Protein AF-A0A940NWU7-F1 (afdb_monomer_lite)

pLDDT: mean 71.9, std 19.78, range [32.34, 95.94]

Structure (mmCIF, N/CA/C/O backbone):
data_AF-A0A940NWU7-F1
#
_entry.id   AF-A0A940NWU7-F1
#
loop_
_atom_site.group_PDB
_atom_site.id
_atom_site.type_symbol
_atom_site.label_atom_id
_atom_site.label_alt_id
_atom_site.label_comp_id
_atom_site.label_asym_id
_atom_site.label_entity_id
_atom_site.label_seq_id
_atom_site.pdbx_PDB_ins_code
_atom_site.Cartn_x
_atom_site.Cartn_y
_atom_site.Cartn_z
_atom_site.occupancy
_atom_site.B_iso_or_equiv
_atom_site.auth_seq_id
_atom_site.auth_comp_id
_atom_site.auth_asym_id
_atom_site.auth_atom_id
_atom_site.pdbx_PDB_model_num
ATOM 1 N N . MET A 1 1 ? 10.352 0.887 -25.834 1.00 59.38 1 MET A N 1
ATOM 2 C CA . MET A 1 1 ? 10.562 1.514 -24.514 1.00 59.38 1 MET A CA 1
ATOM 3 C C . MET A 1 1 ? 11.521 0.630 -23.761 1.00 59.38 1 MET A C 1
ATOM 5 O O . MET A 1 1 ? 11.327 -0.578 -23.786 1.00 59.38 1 MET A O 1
ATOM 9 N N . ASP A 1 2 ? 12.546 1.221 -23.168 1.00 85.50 2 ASP A N 1
ATOM 10 C CA . ASP A 1 2 ? 13.439 0.511 -22.265 1.00 85.50 2 ASP A CA 1
ATOM 11 C C . ASP A 1 2 ? 12.682 0.091 -20.987 1.00 85.50 2 ASP A C 1
ATOM 13 O O . ASP A 1 2 ? 11.795 0.815 -20.522 1.00 85.50 2 ASP A O 1
ATOM 17 N N . LYS A 1 3 ? 12.986 -1.097 -20.453 1.00 82.56 3 LYS A N 1
ATOM 18 C CA . LYS A 1 3 ? 12.287 -1.678 -19.294 1.00 82.56 3 LYS A CA 1
ATOM 19 C C . LYS A 1 3 ? 12.489 -0.828 -18.040 1.00 82.56 3 LYS A C 1
ATOM 21 O O . LYS A 1 3 ? 11.551 -0.682 -17.259 1.00 82.56 3 LYS A O 1
ATOM 26 N N . ASP A 1 4 ? 13.650 -0.193 -17.895 1.00 85.94 4 ASP A N 1
ATOM 27 C CA . ASP A 1 4 ? 13.929 0.692 -16.759 1.00 85.94 4 ASP A CA 1
ATOM 28 C C . ASP A 1 4 ? 13.083 1.970 -16.819 1.00 85.94 4 ASP A C 1
ATOM 30 O O . ASP A 1 4 ? 12.550 2.422 -15.806 1.00 85.94 4 ASP A O 1
ATOM 34 N N . THR A 1 5 ? 12.827 2.487 -18.024 1.00 88.12 5 THR A N 1
ATOM 35 C CA . THR A 1 5 ? 11.887 3.605 -18.218 1.00 88.12 5 THR A CA 1
ATOM 36 C C . THR A 1 5 ? 10.459 3.222 -17.810 1.00 88.12 5 THR A C 1
ATOM 38 O O . THR A 1 5 ? 9.750 4.027 -17.207 1.00 88.12 5 THR A O 1
ATOM 41 N N . GLN A 1 6 ? 10.026 1.989 -18.103 1.00 87.94 6 GLN A N 1
ATOM 42 C CA . GLN A 1 6 ? 8.701 1.506 -17.693 1.00 87.94 6 GLN A CA 1
ATOM 43 C C . GLN A 1 6 ? 8.599 1.356 -16.171 1.00 87.94 6 GLN A C 1
ATOM 45 O O . GLN A 1 6 ? 7.596 1.771 -15.593 1.00 87.94 6 GLN A O 1
ATOM 50 N N . CYS A 1 7 ? 9.633 0.819 -15.519 1.00 89.44 7 CYS A N 1
ATOM 51 C CA . CYS A 1 7 ? 9.699 0.729 -14.060 1.00 89.44 7 CYS A CA 1
ATOM 52 C C . CYS A 1 7 ? 9.593 2.107 -13.399 1.00 89.44 7 CYS A C 1
ATOM 54 O O . CYS A 1 7 ? 8.799 2.267 -12.474 1.00 89.44 7 CYS A O 1
ATOM 56 N N . ASN A 1 8 ? 10.331 3.102 -13.900 1.00 90.69 8 ASN A N 1
ATOM 57 C CA . ASN A 1 8 ? 10.286 4.464 -13.365 1.00 90.69 8 ASN A CA 1
ATOM 58 C C . ASN A 1 8 ? 8.897 5.091 -13.516 1.00 90.69 8 ASN A C 1
ATOM 60 O O . ASN A 1 8 ? 8.346 5.590 -12.540 1.00 90.69 8 ASN A O 1
ATOM 64 N N . ALA A 1 9 ? 8.281 4.983 -14.697 1.00 90.69 9 ALA A N 1
ATOM 65 C CA . ALA A 1 9 ? 6.927 5.496 -14.919 1.00 90.69 9 ALA A CA 1
ATOM 66 C C . ALA A 1 9 ? 5.895 4.837 -13.982 1.00 90.69 9 ALA A C 1
ATOM 68 O O . ALA A 1 9 ? 5.001 5.500 -13.455 1.00 90.69 9 ALA A O 1
ATOM 69 N N . VAL A 1 10 ? 6.029 3.529 -13.739 1.00 90.62 10 VAL A N 1
ATOM 70 C CA . VAL A 1 10 ? 5.178 2.798 -12.791 1.00 90.62 10 VAL A CA 1
ATOM 71 C C . VAL A 1 10 ? 5.429 3.261 -11.355 1.00 90.62 10 VAL A C 1
ATOM 73 O O . VAL A 1 10 ? 4.467 3.464 -10.614 1.00 90.62 10 VAL A O 1
ATOM 76 N N . ALA A 1 11 ? 6.686 3.458 -10.955 1.00 89.88 11 ALA A N 1
ATOM 77 C CA . ALA A 1 11 ? 7.026 3.961 -9.629 1.00 89.88 11 ALA A CA 1
ATOM 78 C C . ALA A 1 11 ? 6.428 5.354 -9.393 1.00 89.88 11 ALA A C 1
ATOM 80 O O . ALA A 1 11 ? 5.678 5.537 -8.438 1.00 89.88 11 ALA A O 1
ATOM 81 N N . GLU A 1 12 ? 6.644 6.300 -10.307 1.00 89.31 12 GLU A N 1
ATOM 82 C CA . GLU A 1 12 ? 6.082 7.656 -10.224 1.00 89.31 12 GLU A CA 1
ATOM 83 C C . GLU A 1 12 ? 4.552 7.649 -10.121 1.00 89.31 12 GLU A C 1
ATOM 85 O O . GLU A 1 12 ? 3.963 8.391 -9.332 1.00 89.31 12 GLU A O 1
ATOM 90 N N . GLN A 1 13 ? 3.891 6.777 -10.886 1.00 89.12 13 GLN A N 1
ATOM 91 C CA . GLN A 1 13 ? 2.436 6.696 -10.906 1.00 89.12 13 GLN A CA 1
ATOM 92 C C . GLN A 1 13 ? 1.846 6.042 -9.646 1.00 89.12 13 GLN A C 1
ATOM 94 O O . GLN A 1 13 ? 0.761 6.430 -9.201 1.00 89.12 13 GLN A O 1
ATOM 99 N N . TYR A 1 14 ? 2.506 5.018 -9.100 1.00 89.50 14 TYR A N 1
ATOM 100 C CA . TYR A 1 14 ? 1.914 4.149 -8.080 1.00 89.50 14 TYR A CA 1
ATOM 101 C C . TYR A 1 14 ? 2.526 4.276 -6.689 1.00 89.50 14 TYR A C 1
ATOM 103 O O . TYR A 1 14 ? 1.907 3.763 -5.758 1.00 89.50 14 TYR A O 1
ATOM 111 N N . TYR A 1 15 ? 3.644 4.985 -6.504 1.00 90.50 15 TYR A N 1
ATOM 112 C CA . TYR A 1 15 ? 4.285 5.124 -5.192 1.00 90.50 15 TYR A CA 1
ATOM 113 C C . TYR A 1 15 ? 3.316 5.646 -4.133 1.00 90.50 15 TYR A C 1
ATOM 115 O O . TYR A 1 15 ? 3.027 4.967 -3.154 1.00 90.50 15 TYR A O 1
ATOM 123 N N . GLN A 1 16 ? 2.734 6.822 -4.374 1.00 88.50 16 GLN A N 1
ATOM 124 C CA . GLN A 1 16 ? 1.824 7.472 -3.431 1.00 88.50 16 GLN A CA 1
ATOM 125 C C . GLN A 1 16 ? 0.556 6.638 -3.145 1.00 88.50 16 GLN A C 1
ATOM 127 O O . GLN A 1 16 ? 0.242 6.401 -1.976 1.00 88.50 16 GLN A O 1
ATOM 132 N N . PRO A 1 17 ? -0.168 6.114 -4.157 1.00 87.88 17 PRO A N 1
ATOM 133 C CA . PRO A 1 17 ? -1.293 5.211 -3.913 1.00 87.88 17 PRO A CA 1
ATOM 134 C C . PRO A 1 17 ? -0.938 3.929 -3.152 1.00 87.88 17 PRO A C 1
ATOM 136 O O . PRO A 1 17 ? -1.778 3.415 -2.408 1.00 87.88 17 PRO A O 1
ATOM 139 N N . LEU A 1 18 ? 0.259 3.379 -3.373 1.00 89.94 18 LEU A N 1
ATOM 140 C CA . LEU A 1 18 ? 0.713 2.157 -2.715 1.00 89.94 18 LEU A CA 1
ATOM 141 C C . LEU A 1 18 ? 1.138 2.438 -1.273 1.00 89.94 18 LEU A C 1
ATOM 143 O O . LEU A 1 18 ? 0.757 1.687 -0.384 1.00 89.94 18 LEU A O 1
ATOM 147 N N . TYR A 1 19 ? 1.808 3.564 -1.030 1.00 90.25 19 TYR A N 1
ATOM 148 C CA . TYR A 1 19 ? 2.147 4.052 0.304 1.00 90.25 19 TYR A CA 1
ATOM 149 C C . TYR A 1 19 ? 0.920 4.243 1.177 1.00 90.25 19 TYR A C 1
ATOM 151 O O . TYR A 1 19 ? 0.836 3.666 2.254 1.00 90.25 19 TYR A O 1
ATOM 159 N N . ARG A 1 20 ? -0.102 4.938 0.675 1.00 86.94 20 ARG A N 1
ATOM 160 C CA . ARG A 1 20 ? -1.368 5.112 1.404 1.00 86.94 20 ARG A CA 1
ATOM 161 C C . ARG A 1 20 ? -2.069 3.793 1.698 1.00 86.94 20 ARG A C 1
ATOM 163 O O . ARG A 1 20 ? -2.699 3.646 2.741 1.00 86.94 20 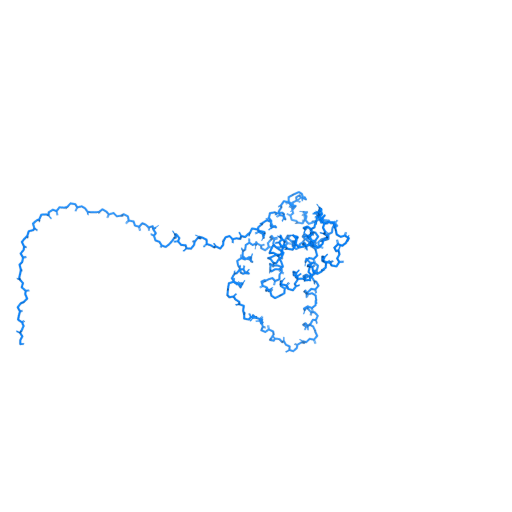ARG A O 1
ATOM 170 N N . TYR A 1 21 ? -1.969 2.836 0.780 1.00 87.12 21 TYR A N 1
ATOM 171 C CA . TYR A 1 21 ? -2.487 1.492 0.997 1.00 87.12 21 TYR A CA 1
ATOM 172 C C . TYR A 1 21 ? -1.719 0.753 2.098 1.00 87.12 21 TYR A C 1
ATOM 174 O O . TYR A 1 21 ? -2.357 0.219 3.002 1.00 87.12 21 TYR A O 1
ATOM 182 N N . CYS A 1 22 ? -0.385 0.755 2.058 1.00 89.38 22 CYS A N 1
ATOM 183 C CA . CYS A 1 22 ? 0.448 0.157 3.100 1.00 89.38 22 CYS A CA 1
ATOM 184 C C . CYS A 1 22 ? 0.193 0.819 4.456 1.00 89.38 22 CYS A C 1
ATOM 186 O O . CYS A 1 22 ? -0.024 0.121 5.440 1.00 89.38 22 CYS A O 1
ATOM 188 N N . LEU A 1 23 ? 0.104 2.147 4.486 1.00 87.44 23 LEU A N 1
ATOM 189 C CA . LEU A 1 23 ? -0.158 2.927 5.687 1.00 87.44 23 LEU A CA 1
ATOM 190 C C . LEU A 1 23 ? -1.506 2.587 6.326 1.00 87.44 23 LEU A C 1
ATOM 192 O O . LEU A 1 23 ? -1.590 2.390 7.536 1.00 87.44 23 LEU A O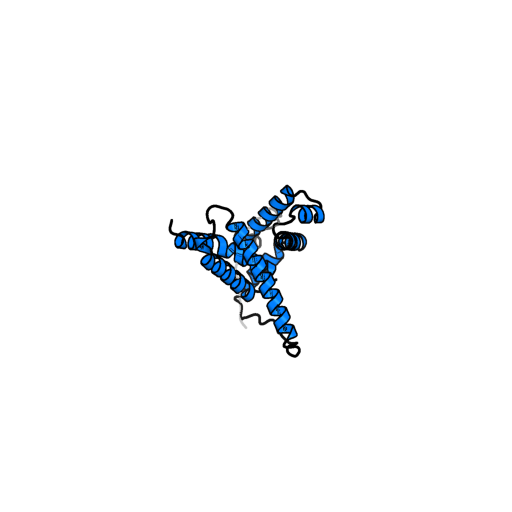 1
ATOM 196 N N . LEU A 1 24 ? -2.552 2.443 5.505 1.00 84.50 24 LEU A N 1
ATOM 197 C CA . LEU A 1 24 ? -3.859 1.984 5.965 1.00 84.50 24 LEU A CA 1
ATOM 198 C C . LEU A 1 24 ? -3.772 0.568 6.559 1.00 84.50 24 LEU A C 1
ATOM 200 O O . LEU A 1 24 ? -4.309 0.311 7.630 1.00 84.50 24 LEU A O 1
ATOM 204 N N . GLN A 1 25 ? -3.091 -0.350 5.869 1.00 82.94 25 GLN A N 1
ATOM 205 C CA . GLN A 1 25 ? -2.934 -1.745 6.299 1.00 82.94 25 GLN A CA 1
ATOM 206 C C . GLN A 1 25 ? -2.053 -1.902 7.544 1.00 82.94 25 GLN A C 1
ATOM 208 O O . GLN A 1 25 ? -2.193 -2.876 8.279 1.00 82.94 25 GLN A O 1
ATOM 213 N N . LEU A 1 26 ? -1.149 -0.967 7.803 1.00 86.44 26 LEU A N 1
ATOM 214 C CA . LEU A 1 26 ? -0.239 -1.001 8.947 1.00 86.44 26 LEU A CA 1
ATOM 215 C C . LEU A 1 26 ? -0.707 -0.095 10.090 1.00 86.44 26 LEU A C 1
ATOM 217 O O . LEU A 1 26 ? 0.051 0.171 11.015 1.00 86.44 26 LEU A O 1
ATOM 221 N N . GLY A 1 27 ? -1.962 0.363 10.050 1.00 82.50 27 GLY A N 1
ATOM 222 C CA . GLY A 1 27 ? -2.563 1.119 11.148 1.00 82.50 27 GLY A CA 1
ATOM 223 C C . GLY A 1 27 ? -1.918 2.484 11.384 1.00 82.50 27 GLY A C 1
ATOM 224 O O . GLY A 1 27 ? -1.961 2.984 12.502 1.00 82.50 27 GLY A O 1
ATOM 225 N N . GLY A 1 28 ? -1.328 3.093 10.353 1.00 80.88 28 GLY A N 1
ATOM 226 C CA . GLY A 1 28 ? -0.689 4.404 10.467 1.00 80.88 28 GLY A CA 1
ATOM 227 C C . GLY A 1 28 ? 0.810 4.375 10.780 1.00 80.88 28 GLY A C 1
ATOM 228 O O . GLY A 1 28 ? 1.393 5.442 10.944 1.00 80.88 28 GLY A O 1
ATOM 229 N N . ASP A 1 29 ? 1.445 3.202 10.835 1.00 84.88 29 ASP A N 1
ATOM 230 C CA . ASP A 1 29 ? 2.900 3.086 10.995 1.00 84.88 29 ASP A CA 1
ATOM 231 C C . ASP A 1 29 ? 3.621 3.545 9.712 1.00 84.88 29 ASP A C 1
ATOM 233 O O . ASP A 1 29 ? 3.686 2.805 8.726 1.00 84.88 29 ASP A O 1
ATOM 237 N N . LEU A 1 30 ? 4.123 4.789 9.700 1.00 85.00 30 LEU A N 1
ATOM 238 C CA . LEU A 1 30 ? 4.773 5.354 8.510 1.00 85.00 30 LEU A CA 1
ATOM 239 C C . LEU A 1 30 ? 6.060 4.613 8.141 1.00 85.00 30 LEU A C 1
ATOM 241 O O . LEU A 1 30 ? 6.331 4.477 6.950 1.00 85.00 30 LEU A O 1
ATOM 245 N N . SER A 1 31 ? 6.844 4.171 9.133 1.00 86.94 31 SER A N 1
ATOM 246 C CA . SER A 1 31 ? 8.132 3.512 8.883 1.00 86.94 31 SER A CA 1
ATOM 247 C C . SER A 1 31 ? 7.887 2.167 8.222 1.00 86.94 31 SER A C 1
ATOM 249 O O . SER A 1 31 ? 8.384 1.908 7.130 1.00 86.94 31 SER A O 1
ATOM 251 N N . ALA A 1 32 ? 7.015 1.355 8.824 1.00 87.62 32 ALA A N 1
ATOM 252 C CA . ALA A 1 32 ? 6.650 0.069 8.253 1.00 87.62 32 ALA A CA 1
ATOM 253 C C . ALA A 1 32 ? 5.984 0.224 6.874 1.00 87.62 32 ALA A C 1
ATOM 255 O O . ALA A 1 32 ? 6.174 -0.616 5.992 1.00 87.62 32 ALA A O 1
ATOM 256 N N . ALA A 1 33 ? 5.193 1.285 6.670 1.00 89.00 33 ALA A N 1
ATOM 257 C CA . ALA A 1 33 ? 4.571 1.558 5.380 1.00 89.00 33 ALA A CA 1
ATOM 258 C C . ALA A 1 33 ? 5.602 1.873 4.295 1.00 89.00 33 ALA A C 1
ATOM 260 O O . ALA A 1 33 ? 5.474 1.343 3.188 1.00 89.00 33 ALA A O 1
ATOM 261 N N . ASP A 1 34 ? 6.604 2.695 4.603 1.00 90.12 34 ASP A N 1
ATOM 262 C CA . ASP A 1 34 ? 7.665 3.043 3.662 1.00 90.12 34 ASP A CA 1
ATOM 263 C C . ASP A 1 34 ? 8.505 1.810 3.307 1.00 90.12 34 ASP A C 1
ATOM 265 O O . ASP A 1 34 ? 8.632 1.480 2.127 1.00 90.12 34 ASP A O 1
ATOM 269 N N . ASP A 1 35 ? 8.926 1.037 4.312 1.00 92.31 35 ASP A N 1
ATOM 270 C CA . ASP A 1 35 ? 9.664 -0.217 4.121 1.00 92.31 35 ASP A CA 1
ATOM 271 C C . ASP A 1 35 ? 8.899 -1.192 3.212 1.00 92.31 35 ASP A C 1
ATOM 273 O O . ASP A 1 35 ? 9.446 -1.749 2.256 1.00 92.31 35 ASP A O 1
ATOM 277 N N . CYS A 1 36 ? 7.594 -1.366 3.451 1.00 93.31 36 CYS A N 1
ATOM 278 C CA . CYS A 1 36 ? 6.767 -2.264 2.647 1.00 93.31 36 CYS A CA 1
ATOM 279 C C . CYS A 1 36 ? 6.617 -1.793 1.190 1.00 93.31 36 CYS A C 1
ATOM 281 O O . CYS A 1 36 ? 6.547 -2.617 0.268 1.00 93.31 36 CYS A O 1
ATOM 283 N N . VAL A 1 37 ? 6.526 -0.480 0.960 1.00 94.25 37 VAL A N 1
ATOM 284 C CA . VAL A 1 37 ? 6.466 0.090 -0.393 1.00 94.25 37 VAL A CA 1
ATOM 285 C C . VAL A 1 37 ? 7.788 -0.106 -1.114 1.00 94.25 37 VAL A C 1
ATOM 287 O O . VAL A 1 37 ? 7.784 -0.595 -2.247 1.00 94.25 37 VAL A O 1
ATOM 290 N N . GLN A 1 38 ? 8.896 0.243 -0.463 1.00 93.69 38 GLN A N 1
ATOM 291 C CA . GLN A 1 38 ? 10.234 0.096 -1.020 1.00 93.69 38 GLN A CA 1
ATOM 292 C C . GLN A 1 38 ? 10.488 -1.360 -1.420 1.00 93.69 38 GLN A C 1
ATOM 294 O O . GLN A 1 38 ? 10.789 -1.631 -2.582 1.00 93.69 38 GLN A O 1
ATOM 299 N N . GLU A 1 39 ? 10.230 -2.308 -0.519 1.00 95.94 39 GLU A N 1
ATOM 300 C CA . GLU A 1 39 ? 10.363 -3.743 -0.789 1.00 95.94 39 GLU A CA 1
ATOM 301 C C . GLU A 1 39 ? 9.473 -4.206 -1.957 1.00 95.94 39 GLU A C 1
ATOM 303 O O . GLU A 1 39 ? 9.878 -5.012 -2.798 1.00 95.94 39 GLU A O 1
ATOM 308 N N . THR A 1 40 ? 8.259 -3.659 -2.082 1.00 95.69 40 THR A N 1
ATOM 309 C CA . THR A 1 40 ? 7.378 -3.982 -3.215 1.00 95.69 40 THR A CA 1
ATOM 310 C C . THR A 1 40 ? 7.976 -3.542 -4.552 1.00 95.69 40 THR A C 1
ATOM 312 O O . THR A 1 40 ? 7.907 -4.290 -5.534 1.00 95.69 40 THR A O 1
ATOM 315 N N . PHE A 1 41 ? 8.564 -2.346 -4.609 1.00 94.56 41 PHE A N 1
ATOM 316 C CA . PHE A 1 41 ? 9.221 -1.850 -5.817 1.00 94.56 41 PHE A CA 1
ATOM 317 C C . PHE A 1 41 ? 10.558 -2.545 -6.086 1.00 94.56 41 PHE A C 1
ATOM 319 O O . PHE A 1 41 ? 10.861 -2.804 -7.249 1.00 94.56 41 PHE A O 1
ATOM 326 N N . LEU A 1 42 ? 11.311 -2.948 -5.060 1.00 95.00 42 LEU A N 1
ATOM 327 C CA . LEU A 1 42 ? 12.503 -3.784 -5.233 1.00 95.00 42 LEU A CA 1
ATOM 328 C C . LEU A 1 42 ? 12.145 -5.109 -5.918 1.00 95.00 42 LEU A C 1
ATOM 330 O O . LEU A 1 42 ? 12.696 -5.426 -6.972 1.00 95.00 42 LEU A O 1
ATOM 334 N N . ARG A 1 43 ? 11.108 -5.808 -5.438 1.00 94.81 43 ARG A N 1
ATOM 335 C CA . ARG A 1 43 ? 10.588 -7.032 -6.084 1.00 94.81 43 ARG A CA 1
ATOM 336 C C . ARG A 1 43 ? 10.091 -6.802 -7.511 1.00 94.81 43 ARG A C 1
ATOM 338 O O . ARG A 1 43 ? 10.055 -7.736 -8.315 1.00 94.81 43 ARG A O 1
ATOM 345 N N . MET A 1 44 ? 9.645 -5.585 -7.832 1.00 94.00 44 MET A N 1
ATOM 346 C CA . MET A 1 44 ? 9.260 -5.209 -9.195 1.00 94.00 44 MET A CA 1
ATOM 347 C C . MET A 1 44 ? 10.490 -5.116 -10.092 1.00 94.00 44 MET A C 1
ATOM 349 O O . MET A 1 44 ? 10.489 -5.687 -11.181 1.00 94.00 44 MET A O 1
ATOM 353 N N . LEU A 1 45 ? 11.532 -4.427 -9.626 1.00 92.69 45 LEU A N 1
ATOM 354 C CA . LEU A 1 45 ? 12.789 -4.264 -10.350 1.00 92.69 45 LEU A CA 1
ATOM 355 C C . LEU A 1 45 ? 13.470 -5.613 -10.593 1.00 92.69 45 LEU A C 1
ATOM 357 O O . LEU A 1 45 ? 13.884 -5.883 -11.717 1.00 92.69 45 LEU A O 1
ATOM 361 N N . GLU A 1 46 ? 13.490 -6.497 -9.596 1.00 92.56 46 GLU A N 1
ATOM 362 C CA . GLU A 1 46 ? 14.007 -7.867 -9.735 1.00 92.56 46 GLU A CA 1
ATOM 363 C C . GLU A 1 46 ? 13.272 -8.676 -10.810 1.00 92.56 46 GLU A C 1
ATOM 365 O O . GLU A 1 46 ? 13.857 -9.527 -11.477 1.00 92.56 46 GLU A O 1
ATOM 370 N N . LYS A 1 47 ? 11.974 -8.417 -10.995 1.00 90.56 47 LYS A N 1
ATOM 371 C CA . LYS A 1 47 ? 11.125 -9.140 -11.949 1.00 90.56 47 LYS A CA 1
ATOM 372 C C . LYS A 1 47 ? 10.889 -8.385 -13.250 1.00 90.56 47 LYS A C 1
ATOM 374 O O . LYS A 1 47 ? 10.106 -8.872 -14.071 1.00 90.56 47 LYS A O 1
ATOM 379 N N . LYS A 1 48 ? 11.553 -7.246 -13.474 1.00 88.62 48 LYS A N 1
ATOM 380 C CA . LYS A 1 48 ? 11.284 -6.327 -14.595 1.00 88.62 48 LYS A CA 1
ATOM 381 C C . LYS A 1 48 ? 11.276 -7.016 -15.963 1.00 88.62 48 LYS A C 1
ATOM 383 O O . LYS A 1 48 ? 10.422 -6.726 -16.804 1.00 88.62 48 LYS A O 1
ATOM 388 N N . ASP A 1 49 ? 12.153 -7.993 -16.170 1.00 87.56 49 ASP A N 1
ATOM 389 C CA . ASP A 1 49 ? 12.265 -8.698 -17.451 1.00 87.56 49 ASP A CA 1
ATOM 390 C C . ASP A 1 49 ? 11.064 -9.615 -17.712 1.00 87.56 49 ASP A C 1
ATOM 392 O O . ASP A 1 49 ? 10.593 -9.730 -18.842 1.00 87.56 49 ASP A O 1
ATOM 396 N N . THR A 1 50 ? 10.499 -10.187 -16.648 1.00 86.62 50 THR A N 1
ATOM 397 C CA . THR A 1 50 ? 9.355 -11.113 -16.701 1.00 86.62 50 THR A CA 1
ATOM 398 C C . THR A 1 50 ? 7.999 -10.431 -16.529 1.00 86.62 50 THR A C 1
ATOM 400 O O . THR A 1 50 ? 6.969 -11.011 -16.873 1.00 86.62 50 THR A O 1
ATOM 403 N N . LEU A 1 51 ? 7.976 -9.210 -15.990 1.00 85.25 51 LEU A N 1
ATOM 404 C CA . LEU A 1 51 ? 6.744 -8.478 -15.732 1.00 85.25 51 LEU A CA 1
ATOM 405 C C . LEU A 1 51 ? 6.143 -7.900 -17.013 1.00 85.25 51 LEU A C 1
ATOM 407 O O . LEU A 1 51 ? 6.812 -7.247 -17.824 1.00 85.25 51 LEU A O 1
ATOM 411 N N . ASP A 1 52 ? 4.833 -8.100 -17.141 1.00 83.31 52 ASP A N 1
ATOM 412 C CA . ASP A 1 52 ? 4.011 -7.434 -18.138 1.00 83.31 52 ASP A CA 1
ATOM 413 C C . ASP A 1 52 ? 3.538 -6.070 -17.615 1.00 83.31 52 ASP A C 1
ATOM 415 O O . ASP A 1 52 ? 2.571 -5.957 -16.854 1.00 83.31 52 ASP A O 1
ATOM 419 N N . PHE A 1 53 ? 4.235 -5.024 -18.056 1.00 80.56 53 PHE A N 1
ATOM 420 C CA . PHE A 1 53 ? 3.906 -3.629 -17.760 1.00 80.56 53 PHE A CA 1
ATOM 421 C C . PHE A 1 53 ? 2.752 -3.076 -18.608 1.00 80.56 53 PHE A C 1
ATOM 423 O O . PHE A 1 53 ? 2.223 -2.017 -18.282 1.00 80.56 53 PHE A O 1
ATOM 430 N N . SER A 1 54 ? 2.350 -3.765 -19.682 1.00 73.56 54 SER A N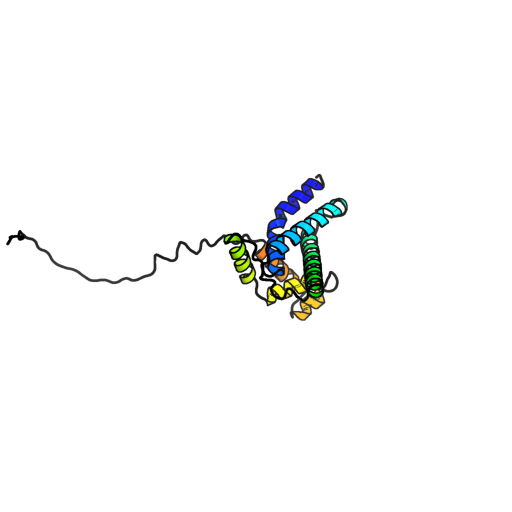 1
ATOM 431 C CA . SER A 1 54 ? 1.237 -3.340 -20.544 1.00 73.56 54 SER A CA 1
ATOM 432 C C . SER A 1 54 ? -0.134 -3.767 -20.006 1.00 73.56 54 SER A C 1
ATOM 434 O O . SER A 1 54 ? -1.154 -3.178 -20.364 1.00 73.56 54 SER A O 1
ATOM 436 N N . GLY A 1 55 ? -0.150 -4.769 -19.123 1.00 74.62 55 GLY A N 1
ATOM 437 C CA . GLY A 1 55 ? -1.350 -5.344 -18.533 1.00 74.62 55 GLY A CA 1
ATOM 438 C C . GLY A 1 55 ? -1.580 -4.959 -17.069 1.00 74.62 55 GLY A C 1
ATOM 439 O O . GLY A 1 55 ? -1.672 -3.794 -16.680 1.00 74.62 55 GLY A O 1
ATOM 440 N N . ASN A 1 56 ? -1.752 -5.977 -16.224 1.00 78.62 56 ASN A N 1
ATOM 441 C CA . ASN A 1 56 ? -2.289 -5.843 -14.868 1.00 78.62 56 ASN A CA 1
ATOM 442 C C . ASN A 1 56 ? -1.226 -5.510 -13.799 1.00 78.62 56 ASN A C 1
ATOM 444 O O . ASN A 1 56 ? -1.316 -5.987 -12.662 1.00 78.62 56 ASN A O 1
ATOM 448 N N . ILE A 1 57 ? -0.233 -4.680 -14.144 1.00 88.12 57 ILE A N 1
ATOM 449 C CA . ILE A 1 57 ? 0.850 -4.275 -13.231 1.00 88.12 57 ILE A CA 1
ATOM 450 C C . ILE A 1 57 ? 0.298 -3.701 -11.925 1.00 88.12 57 ILE A C 1
ATOM 452 O O . ILE A 1 57 ? 0.769 -4.024 -10.840 1.00 88.12 57 ILE A O 1
ATOM 456 N N . ARG A 1 58 ? -0.804 -2.950 -12.011 1.00 86.50 58 ARG A N 1
ATOM 457 C CA . ARG A 1 58 ? -1.515 -2.423 -10.848 1.00 86.50 58 ARG A CA 1
ATOM 458 C C . ARG A 1 58 ? -1.962 -3.533 -9.894 1.00 86.50 58 ARG A C 1
ATOM 460 O O . ARG A 1 58 ? -1.695 -3.443 -8.703 1.00 86.50 58 ARG A O 1
ATOM 467 N N . SER A 1 59 ? -2.660 -4.572 -10.365 1.00 84.56 59 SER A N 1
ATOM 468 C CA . SER A 1 59 ? -3.080 -5.655 -9.459 1.00 84.56 59 SER A CA 1
ATOM 469 C C . SER A 1 59 ? -1.888 -6.440 -8.935 1.00 84.56 59 SER A C 1
ATOM 471 O O . SER A 1 59 ? -1.953 -6.923 -7.805 1.00 84.56 59 SER A O 1
ATOM 473 N N . TRP A 1 60 ? -0.823 -6.565 -9.729 1.00 91.00 60 TRP A N 1
ATOM 474 C CA . TRP A 1 60 ? 0.416 -7.185 -9.283 1.00 91.00 60 TRP A CA 1
ATOM 475 C C . TRP A 1 60 ? 1.034 -6.402 -8.117 1.00 91.00 60 TRP A C 1
ATOM 477 O O . TRP A 1 60 ? 1.243 -6.998 -7.066 1.00 91.00 60 TRP A O 1
ATOM 487 N N . LEU A 1 61 ? 1.186 -5.076 -8.231 1.00 91.12 61 LEU A N 1
ATOM 488 C CA . LEU A 1 61 ? 1.728 -4.212 -7.172 1.00 91.12 61 LEU A CA 1
ATOM 489 C C . LEU A 1 61 ? 0.964 -4.358 -5.856 1.00 91.12 61 LEU A C 1
ATOM 491 O O . LEU A 1 61 ? 1.563 -4.659 -4.831 1.00 91.12 61 LEU A O 1
ATOM 495 N N . TYR A 1 62 ? -0.366 -4.226 -5.879 1.00 88.94 62 TYR A N 1
ATOM 496 C CA . TYR A 1 62 ? -1.163 -4.357 -4.654 1.00 88.94 62 TYR A CA 1
ATOM 497 C C . TYR A 1 62 ? -1.124 -5.773 -4.061 1.00 88.94 62 TYR A C 1
ATOM 499 O O . TYR A 1 62 ? -1.142 -5.932 -2.843 1.00 88.94 62 TYR A O 1
ATOM 507 N N . SER A 1 63 ? -1.064 -6.806 -4.907 1.00 89.06 63 SER A N 1
ATOM 508 C CA . SER A 1 63 ? -0.952 -8.191 -4.430 1.00 89.06 63 SER A CA 1
ATOM 509 C C . SER A 1 63 ? 0.421 -8.459 -3.814 1.00 89.06 63 SER A C 1
ATOM 511 O O . SER A 1 63 ? 0.511 -9.171 -2.817 1.00 89.06 63 SER A O 1
ATOM 513 N N . THR A 1 64 ? 1.484 -7.899 -4.395 1.00 92.38 64 THR A N 1
ATOM 514 C CA . THR A 1 64 ? 2.845 -7.987 -3.859 1.00 92.38 64 THR A CA 1
ATOM 515 C C . THR A 1 64 ? 2.953 -7.216 -2.548 1.00 92.38 64 THR A C 1
ATOM 517 O O . THR A 1 64 ? 3.374 -7.811 -1.563 1.00 92.38 64 THR A O 1
ATOM 520 N N . ALA A 1 65 ? 2.469 -5.973 -2.485 1.00 91.81 65 ALA A N 1
ATOM 521 C CA . ALA A 1 65 ? 2.445 -5.180 -1.255 1.00 91.81 65 ALA A CA 1
ATOM 522 C C . ALA A 1 65 ? 1.690 -5.884 -0.124 1.00 91.81 65 ALA A C 1
ATOM 524 O O . ALA A 1 65 ? 2.173 -5.945 0.999 1.00 91.81 65 ALA A O 1
ATOM 525 N N . TYR A 1 66 ? 0.541 -6.499 -0.421 1.00 89.75 66 TYR A N 1
ATOM 526 C CA . TYR A 1 66 ? -0.182 -7.300 0.566 1.00 89.75 66 TYR A CA 1
ATOM 527 C C . TYR A 1 66 ? 0.667 -8.450 1.139 1.00 89.75 66 TYR A C 1
ATOM 529 O O . TYR A 1 66 ? 0.669 -8.683 2.347 1.00 89.75 66 TYR A O 1
ATOM 537 N N . ARG A 1 67 ? 1.416 -9.161 0.285 1.00 90.94 67 ARG A N 1
ATOM 538 C CA . ARG A 1 67 ? 2.314 -10.240 0.728 1.00 90.94 67 ARG A CA 1
ATOM 539 C C . ARG A 1 67 ? 3.450 -9.705 1.595 1.00 90.94 67 ARG A C 1
ATOM 541 O O . ARG A 1 67 ? 3.695 -10.277 2.649 1.00 90.94 67 ARG A O 1
ATOM 548 N N . VAL A 1 68 ? 4.066 -8.595 1.191 1.00 94.06 68 VAL A N 1
ATOM 549 C CA . VAL A 1 68 ? 5.119 -7.915 1.963 1.00 94.06 68 VAL A CA 1
ATOM 550 C C . VAL A 1 68 ? 4.605 -7.515 3.349 1.00 94.06 68 VAL A C 1
ATOM 552 O O . VAL A 1 68 ? 5.231 -7.837 4.351 1.00 94.06 68 VAL A O 1
ATOM 555 N N . ILE A 1 69 ? 3.413 -6.917 3.438 1.00 91.69 69 ILE A N 1
ATOM 556 C CA . ILE A 1 69 ? 2.782 -6.553 4.719 1.00 91.69 69 ILE A CA 1
ATOM 557 C C . ILE A 1 69 ? 2.562 -7.789 5.601 1.00 91.69 69 ILE A C 1
ATOM 559 O O . ILE A 1 69 ? 2.798 -7.752 6.808 1.00 91.69 69 ILE A O 1
ATOM 563 N N . LYS A 1 70 ? 2.111 -8.905 5.018 1.00 90.00 70 LYS A N 1
ATOM 564 C CA . LYS A 1 70 ? 1.904 -10.161 5.751 1.00 90.00 70 LYS A CA 1
ATOM 565 C C . LYS A 1 70 ? 3.221 -10.736 6.280 1.00 90.00 70 LYS A C 1
ATOM 567 O O . LYS A 1 70 ? 3.259 -11.199 7.418 1.00 90.00 70 LYS A O 1
ATOM 572 N N . GLU A 1 71 ? 4.282 -10.688 5.477 1.00 91.00 71 GLU A N 1
ATOM 573 C CA . GLU A 1 71 ? 5.639 -11.080 5.875 1.00 91.00 71 GLU A CA 1
ATOM 574 C C . GLU A 1 71 ? 6.156 -10.192 7.015 1.00 91.00 71 GLU A C 1
ATOM 576 O O . GLU A 1 71 ? 6.592 -10.722 8.036 1.00 91.00 71 GLU A O 1
ATOM 581 N N . HIS A 1 72 ? 5.997 -8.870 6.905 1.00 90.38 72 HIS A N 1
ATOM 582 C CA . HIS A 1 72 ? 6.364 -7.907 7.945 1.00 90.38 72 HIS A CA 1
ATOM 583 C C . HIS A 1 72 ? 5.620 -8.172 9.267 1.00 90.38 72 HIS A C 1
ATOM 585 O O . HIS A 1 72 ? 6.237 -8.283 10.325 1.00 90.38 72 HIS A O 1
ATOM 591 N N . ARG A 1 73 ? 4.292 -8.366 9.224 1.00 86.88 73 ARG A N 1
ATOM 592 C CA . ARG A 1 73 ? 3.490 -8.715 10.416 1.00 86.88 73 ARG A CA 1
ATOM 593 C C . ARG A 1 73 ? 3.957 -10.028 11.057 1.00 86.88 73 ARG A C 1
ATOM 595 O O . ARG A 1 73 ? 3.945 -10.147 12.280 1.00 86.88 73 ARG A O 1
ATOM 602 N N . LEU A 1 74 ? 4.343 -11.021 10.252 1.00 87.00 74 LEU A N 1
ATOM 603 C CA . LEU A 1 74 ? 4.844 -12.301 10.755 1.00 87.00 74 LEU A CA 1
ATOM 604 C C . LEU A 1 74 ? 6.221 -12.154 11.415 1.00 87.00 74 LEU A C 1
ATOM 606 O O . LEU A 1 74 ? 6.438 -12.741 12.470 1.00 87.00 74 LEU A O 1
ATOM 610 N N . GLN A 1 75 ? 7.125 -11.377 10.816 1.00 85.31 75 GLN A N 1
ATOM 611 C CA . GLN A 1 75 ? 8.445 -11.081 11.381 1.00 85.31 75 GLN A CA 1
ATOM 612 C C . GLN A 1 75 ? 8.314 -10.348 12.716 1.00 85.31 75 GLN A C 1
ATOM 614 O O . GLN A 1 75 ? 8.779 -10.870 13.722 1.00 85.31 75 GLN A O 1
ATOM 619 N N . LYS A 1 76 ? 7.538 -9.258 12.762 1.00 83.44 76 LYS A N 1
ATOM 620 C CA . LYS A 1 76 ? 7.281 -8.498 13.995 1.00 83.44 76 LYS A CA 1
ATOM 621 C C . LYS A 1 76 ? 6.761 -9.391 15.125 1.00 83.44 76 LYS A C 1
ATOM 623 O O . LYS A 1 76 ? 7.227 -9.298 16.252 1.00 83.44 76 LYS A O 1
ATOM 628 N N . ARG A 1 77 ? 5.834 -10.312 14.832 1.00 78.69 77 ARG A N 1
ATOM 629 C CA . ARG A 1 77 ? 5.345 -11.284 15.827 1.00 78.69 77 ARG A CA 1
ATOM 630 C C . ARG A 1 77 ? 6.441 -12.216 16.347 1.00 78.69 77 ARG A C 1
ATOM 632 O O . ARG A 1 77 ? 6.471 -12.478 17.541 1.00 78.69 77 ARG A O 1
ATOM 639 N N . ARG A 1 78 ? 7.318 -12.712 15.471 1.00 74.62 78 ARG A N 1
ATOM 640 C CA . ARG A 1 78 ? 8.444 -13.572 15.870 1.00 74.62 78 ARG A CA 1
ATOM 641 C C . ARG A 1 78 ? 9.458 -12.815 16.719 1.00 74.62 78 ARG A C 1
ATOM 643 O O . ARG A 1 78 ? 9.969 -13.387 17.672 1.00 74.62 78 ARG A O 1
ATOM 650 N N . ASP A 1 79 ? 9.715 -11.554 16.398 1.00 76.00 79 ASP A N 1
ATOM 651 C CA . ASP A 1 79 ? 10.652 -10.721 17.152 1.00 76.00 79 ASP A CA 1
ATOM 652 C C . ASP A 1 79 ? 10.127 -10.456 18.575 1.00 76.00 79 ASP A C 1
ATOM 654 O O . ASP A 1 79 ? 10.881 -10.588 19.537 1.00 76.00 79 ASP A O 1
ATOM 658 N N . LEU A 1 80 ? 8.815 -10.219 18.731 1.00 71.50 80 LEU A N 1
ATOM 659 C CA . LEU A 1 80 ? 8.163 -10.135 20.048 1.00 71.50 80 LEU A CA 1
ATOM 660 C C . LEU A 1 80 ? 8.203 -11.464 20.828 1.00 71.50 80 LEU A C 1
ATOM 662 O O . LEU A 1 80 ? 8.339 -11.459 22.046 1.00 71.50 80 LEU A O 1
ATOM 666 N N . GLU A 1 81 ? 8.079 -12.611 20.155 1.00 68.88 81 GLU A N 1
ATOM 667 C CA . GLU A 1 81 ? 8.147 -13.931 20.807 1.00 68.88 81 GLU A CA 1
ATOM 668 C C . GLU A 1 81 ? 9.570 -14.291 21.286 1.00 68.88 81 GLU A C 1
ATOM 670 O O . GLU A 1 81 ? 9.723 -15.110 22.192 1.00 68.88 81 GLU A O 1
ATOM 675 N N . LEU A 1 82 ? 10.610 -13.689 20.698 1.00 68.81 82 LEU A N 1
ATOM 676 C CA . LEU A 1 82 ? 12.019 -13.948 21.022 1.00 68.81 82 LEU A CA 1
ATOM 677 C C . LEU A 1 82 ? 12.596 -13.003 22.094 1.00 68.81 82 LEU A C 1
ATOM 679 O O . LEU A 1 82 ? 13.626 -13.339 22.678 1.00 68.81 82 LEU A O 1
ATOM 683 N N . CYS A 1 83 ? 11.925 -11.886 22.397 1.00 53.38 83 CYS A N 1
ATOM 684 C CA . CYS A 1 83 ? 12.269 -10.955 23.482 1.00 53.38 83 CYS A CA 1
ATOM 685 C C . CYS A 1 83 ? 11.044 -10.687 24.387 1.00 53.38 83 CYS A C 1
ATOM 687 O O . CYS A 1 83 ? 10.358 -9.681 24.216 1.00 53.38 83 CYS A O 1
ATOM 689 N N . PRO A 1 84 ? 10.750 -11.557 25.374 1.00 54.16 84 PRO A N 1
ATOM 690 C CA . PRO A 1 84 ? 9.587 -11.391 26.255 1.00 54.16 84 PRO A CA 1
ATOM 691 C C . PRO A 1 84 ? 9.702 -10.231 27.264 1.00 54.16 84 PRO A C 1
ATOM 693 O O . PRO A 1 84 ? 8.705 -9.906 27.911 1.00 54.16 84 PRO A O 1
ATOM 696 N N . ASP A 1 85 ? 10.902 -9.662 27.438 1.00 48.44 85 ASP A N 1
ATOM 697 C CA . ASP A 1 85 ? 11.224 -8.696 28.505 1.00 48.44 85 ASP A CA 1
ATOM 698 C C . ASP A 1 85 ? 11.098 -7.220 28.083 1.00 48.44 85 ASP A C 1
ATOM 700 O O . ASP A 1 85 ? 11.119 -6.340 28.938 1.00 48.44 85 ASP A O 1
ATOM 704 N N . ASP A 1 86 ? 10.862 -6.932 26.800 1.00 47.81 86 ASP A N 1
ATOM 705 C CA . ASP A 1 86 ? 10.541 -5.579 26.326 1.00 47.81 86 ASP A CA 1
ATOM 706 C C . ASP A 1 86 ? 9.014 -5.398 26.269 1.00 47.81 86 ASP A C 1
ATOM 708 O O . ASP A 1 86 ? 8.411 -5.210 25.213 1.00 47.81 86 ASP A O 1
ATOM 712 N N . GLN A 1 87 ? 8.350 -5.493 27.426 1.00 45.78 87 GLN A N 1
ATOM 713 C CA . GLN A 1 87 ? 6.928 -5.126 27.553 1.00 45.78 87 GLN A CA 1
ATOM 714 C C . GLN A 1 87 ? 6.682 -3.611 27.527 1.00 45.78 87 GLN A C 1
ATOM 716 O O . GLN A 1 87 ? 5.530 -3.187 27.507 1.00 45.78 87 GLN A O 1
ATOM 721 N N . ASP A 1 88 ? 7.743 -2.819 27.403 1.00 43.25 88 ASP A N 1
ATOM 722 C CA . ASP A 1 88 ? 7.684 -1.396 27.101 1.00 43.25 88 ASP A CA 1
ATOM 723 C C . ASP A 1 88 ? 8.281 -1.139 25.713 1.00 43.25 88 ASP A C 1
ATOM 725 O O . ASP A 1 88 ? 9.207 -0.348 25.546 1.00 43.25 88 ASP A O 1
ATOM 729 N N . VAL A 1 89 ? 7.725 -1.768 24.670 1.00 42.84 89 VAL A N 1
ATOM 730 C CA . VAL A 1 89 ? 7.794 -1.131 23.349 1.00 42.84 89 VAL A CA 1
ATOM 731 C C . VAL A 1 89 ? 6.820 0.038 23.401 1.00 42.84 89 VAL A C 1
ATOM 733 O O . VAL A 1 89 ? 5.695 -0.019 22.898 1.00 42.84 89 VAL A O 1
ATOM 736 N N . GLU A 1 90 ? 7.257 1.106 24.071 1.00 39.88 90 GLU A N 1
ATOM 737 C CA . GLU A 1 90 ? 6.842 2.455 23.740 1.00 39.88 90 GLU A CA 1
ATOM 738 C C . GLU A 1 90 ? 6.834 2.478 22.215 1.00 39.88 90 GLU A C 1
ATOM 740 O O . GLU A 1 90 ? 7.850 2.167 21.584 1.00 39.88 90 GLU A O 1
ATOM 745 N N . LEU A 1 91 ? 5.653 2.676 21.613 1.00 42.25 91 LEU A N 1
ATOM 746 C CA . LEU A 1 91 ? 5.579 2.973 20.195 1.00 42.25 91 LEU A CA 1
ATOM 747 C C . LEU A 1 91 ? 6.561 4.114 20.028 1.00 42.25 91 LEU A C 1
ATOM 749 O O . LEU A 1 91 ? 6.253 5.236 20.430 1.00 42.25 91 LEU A O 1
ATOM 753 N N . VAL A 1 92 ? 7.747 3.812 19.502 1.00 37.31 92 VAL A N 1
ATOM 754 C CA . VAL A 1 92 ? 8.680 4.822 19.060 1.00 37.31 92 VAL A CA 1
ATOM 755 C C . VAL A 1 92 ? 7.945 5.407 17.872 1.00 37.31 92 VAL A C 1
ATOM 757 O O . VAL A 1 92 ? 8.099 4.990 16.726 1.00 37.31 92 VAL A O 1
ATOM 760 N N . ALA A 1 93 ? 7.045 6.340 18.175 1.00 43.59 93 ALA A N 1
ATOM 761 C CA . ALA A 1 93 ? 6.795 7.471 17.341 1.00 43.59 93 ALA A CA 1
ATOM 762 C C . ALA A 1 93 ? 8.196 8.032 17.152 1.00 43.59 93 ALA A C 1
ATOM 764 O O . ALA A 1 93 ? 8.678 8.829 17.954 1.00 43.59 93 ALA A O 1
ATOM 765 N N . ALA A 1 94 ? 8.876 7.534 16.110 1.00 45.56 94 ALA A N 1
ATOM 766 C CA . ALA A 1 94 ? 9.944 8.258 15.458 1.00 45.56 94 ALA A CA 1
ATOM 767 C C . ALA A 1 94 ? 9.492 9.715 15.458 1.00 45.56 94 ALA A C 1
ATOM 769 O O . ALA A 1 94 ? 8.298 9.953 15.306 1.00 45.56 94 ALA A O 1
ATOM 770 N N . GLU A 1 95 ? 10.363 10.675 15.724 1.00 46.25 95 GLU A N 1
ATOM 771 C CA . GLU A 1 95 ? 9.980 12.084 15.696 1.00 46.25 95 GLU A CA 1
ATOM 772 C C . GLU A 1 95 ? 9.385 12.389 14.313 1.00 46.25 95 GLU A C 1
ATOM 774 O O . GLU A 1 95 ? 10.091 12.592 13.328 1.00 46.25 95 GLU A O 1
ATOM 779 N N . GLN A 1 96 ? 8.064 12.262 14.210 1.00 54.53 96 GLN A N 1
ATOM 780 C CA . GLN A 1 96 ? 7.361 12.251 12.947 1.00 54.53 96 GLN A CA 1
ATOM 781 C C . GLN A 1 96 ? 6.896 13.660 12.736 1.00 54.53 96 GLN A C 1
ATOM 783 O O . GLN A 1 96 ? 6.305 14.283 13.623 1.00 54.53 96 GLN A O 1
ATOM 788 N N . ASP A 1 97 ? 7.155 14.139 11.531 1.00 58.00 97 ASP A N 1
ATOM 789 C CA . ASP A 1 97 ? 6.605 15.389 11.072 1.00 58.00 97 ASP A CA 1
ATOM 790 C C . ASP A 1 97 ? 5.090 15.374 11.324 1.00 58.00 97 ASP A C 1
ATOM 792 O O . ASP A 1 97 ? 4.377 14.456 10.900 1.00 58.00 97 ASP A O 1
ATOM 796 N N . SER A 1 98 ? 4.607 16.356 12.086 1.00 63.72 98 SER A N 1
ATOM 797 C CA . SER A 1 98 ? 3.209 16.422 12.536 1.00 63.72 98 SER A CA 1
ATOM 798 C C . SER A 1 98 ? 2.217 16.291 11.373 1.00 63.72 98 SER A C 1
ATOM 800 O O . SER A 1 98 ? 1.161 15.677 11.524 1.00 63.72 98 SER A O 1
ATOM 802 N N . ALA A 1 99 ? 2.612 16.767 10.188 1.00 67.00 99 ALA A N 1
ATOM 803 C CA . ALA A 1 99 ? 1.866 16.645 8.944 1.00 67.00 99 ALA A CA 1
ATOM 804 C C . ALA A 1 99 ? 1.652 15.185 8.498 1.00 67.00 99 ALA A C 1
ATOM 806 O O . ALA A 1 99 ? 0.550 14.822 8.084 1.00 67.00 99 ALA A O 1
ATOM 807 N N . SER A 1 100 ? 2.670 14.330 8.604 1.00 69.31 100 SER A N 1
ATOM 808 C CA . SER A 1 100 ? 2.600 12.936 8.148 1.00 69.31 100 SER A CA 1
ATOM 809 C C . SER A 1 100 ? 1.755 12.071 9.086 1.00 69.31 100 SER A C 1
ATOM 811 O O . SER A 1 100 ? 0.962 11.239 8.638 1.00 69.31 100 SER A O 1
ATOM 813 N N . ALA A 1 101 ? 1.848 12.321 10.396 1.00 69.31 101 ALA A N 1
ATOM 814 C CA . ALA A 1 101 ? 0.973 11.691 11.382 1.00 69.31 101 ALA A CA 1
ATOM 815 C C . ALA A 1 101 ? -0.495 12.120 11.200 1.00 69.31 101 ALA A C 1
ATOM 817 O O . ALA A 1 101 ? -1.417 11.325 11.400 1.00 69.31 101 ALA A O 1
ATOM 818 N N . GLU A 1 102 ? -0.735 13.370 10.802 1.00 72.06 102 GLU A N 1
ATOM 819 C CA . GLU A 1 102 ? -2.075 13.864 10.498 1.00 72.06 102 GLU A CA 1
ATOM 820 C C . GLU A 1 102 ? -2.638 13.245 9.208 1.00 72.06 102 GLU A C 1
ATOM 822 O O . GLU A 1 102 ? -3.805 12.846 9.181 1.00 72.06 102 GLU A O 1
ATOM 827 N N . GLU A 1 103 ? -1.817 13.073 8.164 1.00 72.38 103 GLU A N 1
ATOM 828 C CA . GLU A 1 103 ? -2.209 12.343 6.949 1.00 72.38 103 GLU A CA 1
ATOM 829 C C . GLU A 1 103 ? -2.587 10.889 7.264 1.00 72.38 103 GLU A C 1
ATOM 831 O O . GLU A 1 103 ? -3.640 10.424 6.820 1.00 72.38 103 GLU A O 1
ATOM 836 N N . ALA A 1 104 ? -1.800 10.188 8.086 1.00 70.62 104 ALA A N 1
ATOM 837 C CA . ALA A 1 104 ? -2.123 8.830 8.524 1.00 70.62 104 ALA A CA 1
ATOM 838 C C . ALA A 1 104 ? -3.492 8.762 9.220 1.00 70.62 104 ALA A C 1
ATOM 840 O O . ALA A 1 104 ? -4.335 7.935 8.862 1.00 70.62 104 ALA A O 1
ATOM 841 N N . ARG A 1 105 ? -3.758 9.678 10.162 1.00 72.81 105 ARG A N 1
ATOM 842 C CA . ARG A 1 105 ? -5.050 9.764 10.870 1.00 72.81 105 ARG A CA 1
ATOM 843 C C . ARG A 1 105 ? -6.215 10.036 9.917 1.00 72.81 105 ARG A C 1
ATOM 845 O O . ARG A 1 105 ? -7.262 9.403 10.043 1.00 72.81 105 ARG A O 1
ATOM 852 N N . ARG A 1 106 ? -6.039 10.944 8.952 1.00 78.19 106 ARG A N 1
ATOM 853 C CA . 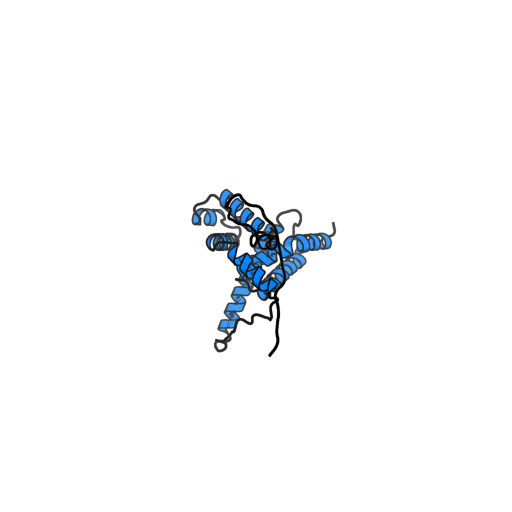ARG A 1 106 ? -7.050 11.277 7.928 1.00 78.19 106 ARG A CA 1
ATOM 854 C C . ARG A 1 106 ? -7.347 10.094 7.006 1.00 78.19 106 ARG A C 1
ATOM 856 O O . ARG A 1 106 ? -8.498 9.850 6.649 1.00 78.19 106 ARG A O 1
ATOM 863 N N . LEU A 1 107 ? -6.327 9.336 6.615 1.00 73.06 107 LEU A N 1
ATOM 864 C CA . LEU A 1 107 ? -6.501 8.156 5.767 1.00 73.06 107 LEU A CA 1
ATOM 865 C C . LEU A 1 107 ? -7.232 7.034 6.505 1.00 73.06 107 LEU A C 1
ATOM 867 O O . LEU A 1 107 ? -8.158 6.447 5.944 1.00 73.06 107 LEU A O 1
ATOM 871 N N . LEU A 1 108 ? -6.866 6.782 7.764 1.00 73.00 108 LEU A N 1
ATOM 872 C CA . LEU A 1 108 ? -7.528 5.786 8.608 1.00 73.00 108 LEU A CA 1
ATOM 873 C C . LEU A 1 108 ? -8.997 6.136 8.875 1.00 73.00 108 LEU A C 1
ATOM 875 O O . LEU A 1 108 ? -9.824 5.235 8.932 1.00 73.00 108 LEU A O 1
ATOM 879 N N . SER A 1 109 ? -9.354 7.422 8.963 1.00 77.06 109 SER A N 1
ATOM 880 C CA . SER A 1 109 ? -10.756 7.845 9.105 1.00 77.06 109 SER A CA 1
ATOM 881 C C . SER A 1 109 ? -11.552 7.842 7.792 1.00 77.06 109 SER A C 1
ATOM 883 O O . SER A 1 109 ? -12.779 7.947 7.815 1.00 77.06 109 SER A O 1
ATOM 885 N N . THR A 1 110 ? -10.884 7.712 6.639 1.00 73.19 110 THR A N 1
ATOM 886 C CA . THR A 1 110 ? -11.526 7.759 5.313 1.00 73.19 110 THR A CA 1
ATOM 887 C C . THR A 1 110 ? -12.203 6.439 4.930 1.00 73.19 110 THR A C 1
ATOM 889 O O . THR A 1 110 ? -13.173 6.452 4.166 1.00 73.19 110 THR A O 1
ATOM 892 N N . LEU A 1 111 ? -11.690 5.299 5.403 1.00 75.88 111 LEU A N 1
ATOM 893 C CA . LEU A 1 111 ? -12.292 3.988 5.162 1.00 75.88 111 LEU A CA 1
ATOM 894 C C . LEU A 1 111 ? -12.947 3.468 6.436 1.00 75.88 111 LEU A C 1
ATOM 896 O O . LEU A 1 111 ? -12.357 3.502 7.507 1.00 75.88 111 LEU A O 1
ATOM 900 N N . SER A 1 112 ? -14.157 2.935 6.295 1.00 80.00 112 SER A N 1
ATOM 901 C CA . SER A 1 112 ? -14.798 2.190 7.380 1.00 80.00 112 SER A CA 1
ATOM 902 C C . SER A 1 112 ? -14.105 0.844 7.619 1.00 80.00 112 SER A C 1
ATOM 904 O O . SER A 1 112 ? -13.543 0.250 6.693 1.00 80.00 112 SER A O 1
ATOM 906 N N . ASP A 1 113 ? -14.230 0.304 8.832 1.00 76.31 113 ASP A N 1
ATOM 907 C CA . ASP A 1 113 ? -13.722 -1.030 9.181 1.00 76.31 113 ASP A CA 1
ATOM 908 C C . ASP A 1 113 ? -14.219 -2.125 8.222 1.00 76.31 113 ASP A C 1
ATOM 910 O O . ASP A 1 113 ? -13.492 -3.067 7.907 1.00 76.31 113 ASP A O 1
ATOM 914 N N . GLU A 1 114 ? -15.458 -2.013 7.731 1.00 79.44 114 GLU A N 1
ATOM 915 C CA . GLU A 1 114 ? -16.028 -2.961 6.767 1.00 79.44 114 GLU A CA 1
ATOM 916 C C . GLU A 1 114 ? -15.294 -2.902 5.419 1.00 79.44 114 GLU A C 1
ATOM 918 O O . GLU A 1 114 ? -14.966 -3.936 4.835 1.00 79.44 114 GLU A O 1
ATOM 923 N N . GLU A 1 115 ? -15.005 -1.696 4.927 1.00 82.50 115 GLU A N 1
ATOM 924 C CA . GLU A 1 115 ? -14.266 -1.489 3.680 1.00 82.50 115 GLU A CA 1
ATOM 925 C C . GLU A 1 115 ? -12.807 -1.936 3.805 1.00 82.50 115 GLU A C 1
ATOM 927 O O . GLU A 1 115 ? -12.257 -2.499 2.855 1.00 82.50 115 GLU A O 1
ATOM 932 N N . TYR A 1 116 ? -12.205 -1.739 4.979 1.00 76.81 116 TYR A N 1
ATOM 933 C CA . TYR A 1 116 ? -10.875 -2.240 5.300 1.00 76.81 116 TYR A CA 1
ATOM 934 C C . TYR A 1 116 ? -10.821 -3.771 5.254 1.00 76.81 116 TYR A C 1
ATOM 936 O O . TYR A 1 116 ? -10.014 -4.340 4.516 1.00 76.81 116 TYR A O 1
ATOM 944 N N . ARG A 1 117 ? -11.729 -4.447 5.973 1.00 80.75 117 ARG A N 1
ATOM 945 C CA . ARG A 1 117 ? -11.802 -5.917 5.983 1.00 80.75 117 ARG A CA 1
ATOM 946 C C . ARG A 1 117 ? -12.078 -6.477 4.594 1.00 80.75 117 ARG A C 1
ATOM 948 O O . ARG A 1 117 ? -11.488 -7.480 4.213 1.00 80.75 117 ARG A O 1
ATOM 955 N N . LEU A 1 118 ? -12.929 -5.812 3.809 1.00 84.25 118 LEU A N 1
ATOM 956 C CA . LEU A 1 118 ? -13.206 -6.212 2.428 1.00 84.25 118 LEU A CA 1
ATOM 957 C C . LEU A 1 118 ? -11.945 -6.159 1.556 1.00 84.25 118 LEU A C 1
ATOM 959 O O . LEU A 1 118 ? -11.736 -7.031 0.710 1.00 84.25 118 LEU A O 1
ATOM 963 N N . LEU A 1 119 ? -11.112 -5.134 1.743 1.00 81.56 119 LEU A N 1
ATOM 964 C CA . LEU A 1 119 ? -9.853 -4.984 1.023 1.00 81.56 119 LEU A CA 1
ATOM 965 C C . LEU A 1 119 ? -8.856 -6.081 1.419 1.00 81.56 119 LEU A C 1
ATOM 967 O O . LEU A 1 119 ? -8.241 -6.684 0.539 1.00 81.56 119 LEU A O 1
ATOM 971 N N . GLU A 1 120 ? -8.750 -6.377 2.714 1.00 79.44 120 GLU A N 1
ATOM 972 C CA . GLU A 1 120 ? -7.914 -7.459 3.241 1.00 79.44 120 GLU A CA 1
ATOM 973 C C . GLU A 1 120 ? -8.374 -8.827 2.714 1.00 79.44 120 GLU A C 1
ATOM 975 O O . GLU A 1 120 ? -7.589 -9.528 2.077 1.00 79.44 120 GLU A O 1
ATOM 980 N N . ALA A 1 121 ? -9.663 -9.160 2.841 1.00 80.81 121 ALA A N 1
ATOM 981 C CA . ALA A 1 121 ? -10.248 -10.401 2.328 1.00 80.81 121 ALA A CA 1
ATOM 982 C C . ALA A 1 121 ? -10.073 -10.545 0.806 1.00 80.81 121 ALA A C 1
ATOM 984 O O . ALA A 1 121 ? -9.821 -11.638 0.276 1.00 80.81 121 ALA A O 1
ATOM 985 N N . TYR A 1 122 ? -10.155 -9.432 0.070 1.00 82.88 122 TYR A N 1
ATOM 986 C CA . TYR A 1 122 ? -9.907 -9.438 -1.364 1.00 82.88 122 TYR A CA 1
ATOM 987 C C . TYR A 1 122 ? -8.474 -9.859 -1.698 1.00 82.88 122 TYR A C 1
ATOM 989 O O . TYR A 1 122 ? -8.306 -10.597 -2.665 1.00 82.88 122 TYR A O 1
ATOM 997 N N . TYR A 1 123 ? -7.445 -9.440 -0.963 1.00 79.75 123 TYR A N 1
ATOM 998 C CA . TYR A 1 123 ? -6.068 -9.847 -1.275 1.00 79.75 123 TYR A CA 1
ATOM 999 C C . TYR A 1 123 ? -5.637 -11.150 -0.586 1.00 79.75 123 TYR A C 1
ATOM 1001 O O . TYR A 1 123 ? -4.857 -11.894 -1.186 1.00 79.75 123 TYR A O 1
ATOM 1009 N N . ASP A 1 124 ? -6.194 -11.483 0.584 1.00 75.75 124 ASP A N 1
ATOM 1010 C CA . ASP A 1 124 ? -5.887 -12.725 1.314 1.00 75.75 124 ASP A CA 1
ATOM 1011 C C . ASP A 1 124 ? -6.429 -13.974 0.610 1.00 75.75 124 ASP A C 1
ATOM 1013 O O . ASP A 1 124 ? -5.742 -14.989 0.522 1.00 75.75 124 ASP A O 1
ATOM 1017 N N . SER A 1 125 ? -7.611 -13.877 -0.016 1.00 67.00 125 SER A N 1
ATOM 1018 C CA . SER A 1 125 ? -8.255 -14.978 -0.763 1.00 67.00 125 SER A CA 1
ATOM 1019 C C . SER A 1 125 ? -7.453 -15.517 -1.965 1.00 67.00 125 SER A C 1
ATOM 1021 O O . SER A 1 125 ? -7.913 -16.412 -2.684 1.00 67.00 125 SER A O 1
ATOM 1023 N N . GLY A 1 126 ? -6.261 -14.974 -2.233 1.00 62.22 126 GLY A N 1
ATOM 1024 C CA . GLY A 1 126 ? -5.453 -15.318 -3.394 1.00 62.22 126 GLY A CA 1
ATOM 1025 C C . GLY A 1 126 ? -6.221 -15.105 -4.704 1.00 62.22 126 GLY A C 1
ATOM 1026 O O . GLY A 1 126 ? -7.235 -14.406 -4.770 1.00 62.22 126 GLY A O 1
ATOM 1027 N N . HIS A 1 127 ? -5.751 -15.709 -5.793 1.00 52.97 127 HIS A N 1
ATOM 1028 C CA . HIS A 1 127 ? -6.467 -15.689 -7.078 1.00 52.97 127 HIS A CA 1
ATOM 1029 C C . HIS A 1 127 ? -7.669 -16.665 -7.104 1.00 52.97 127 HIS A C 1
ATOM 1031 O O . HIS A 1 127 ? -8.352 -16.756 -8.118 1.00 52.97 127 HIS A O 1
ATOM 1037 N N . GLY A 1 128 ? -7.940 -17.387 -6.007 1.00 54.47 128 GLY A N 1
ATOM 1038 C CA . GLY A 1 128 ? -8.707 -18.635 -6.033 1.00 54.47 128 GLY A CA 1
ATOM 1039 C C . GLY A 1 128 ? -10.220 -18.535 -5.856 1.00 54.47 128 GLY A C 1
ATOM 1040 O O . GLY A 1 128 ? -10.922 -19.385 -6.388 1.00 54.47 128 GLY A O 1
ATOM 1041 N N . SER A 1 129 ? -10.775 -17.536 -5.160 1.00 67.25 129 SER A N 1
ATOM 1042 C CA . SER A 1 129 ? -12.244 -17.453 -5.072 1.00 67.25 129 SER A CA 1
ATOM 1043 C C . SER A 1 129 ? -12.755 -16.069 -4.686 1.00 67.25 129 SER A C 1
ATOM 1045 O O . SER A 1 129 ? -13.252 -15.837 -3.586 1.00 67.25 129 SER A O 1
ATOM 1047 N N . LYS A 1 130 ? -12.696 -15.122 -5.633 1.00 79.56 130 LYS A N 1
ATOM 1048 C CA . LYS A 1 130 ? -13.417 -13.837 -5.499 1.00 79.56 130 LYS A CA 1
ATOM 1049 C C . LYS A 1 130 ? -14.927 -14.048 -5.330 1.00 79.56 130 LYS A C 1
ATOM 1051 O O . LYS A 1 130 ? -15.608 -13.196 -4.775 1.00 79.56 130 LYS A O 1
ATOM 1056 N N . THR A 1 131 ? -15.435 -15.198 -5.770 1.00 79.81 131 THR A N 1
ATOM 1057 C CA . THR A 1 131 ? -16.800 -15.678 -5.538 1.00 79.81 131 THR A CA 1
ATOM 1058 C C . THR A 1 131 ? -17.073 -15.994 -4.068 1.00 79.81 131 THR A C 1
ATOM 1060 O O . THR A 1 131 ? -18.150 -15.647 -3.593 1.00 79.81 131 THR A O 1
ATOM 1063 N N . ALA A 1 132 ? -16.126 -16.586 -3.331 1.00 81.88 132 ALA A N 1
ATOM 1064 C CA . ALA A 1 132 ? -16.276 -16.820 -1.892 1.00 81.88 132 ALA A CA 1
ATOM 1065 C C . ALA A 1 132 ? -16.343 -15.501 -1.113 1.00 81.88 132 ALA A C 1
ATOM 1067 O O . ALA A 1 132 ? -17.283 -15.309 -0.349 1.00 81.88 132 ALA A O 1
ATOM 1068 N N . VAL A 1 133 ? -15.429 -14.563 -1.395 1.00 83.00 133 VAL A N 1
ATOM 1069 C CA . VAL A 1 133 ? -15.444 -13.223 -0.777 1.00 83.00 133 VAL A CA 1
ATOM 1070 C C . VAL A 1 133 ? -16.741 -12.488 -1.120 1.00 83.00 133 VAL A C 1
ATOM 1072 O O . VAL A 1 133 ? -17.397 -11.932 -0.251 1.00 83.00 133 VAL A O 1
ATOM 1075 N N . ALA A 1 134 ? -17.174 -12.518 -2.382 1.00 84.50 134 ALA A N 1
ATOM 1076 C CA . ALA A 1 134 ? -18.431 -11.885 -2.771 1.00 84.50 134 ALA A CA 1
ATOM 1077 C C . ALA A 1 134 ? -19.628 -12.480 -2.003 1.00 84.50 134 ALA A C 1
ATOM 1079 O O . ALA A 1 134 ? -20.461 -11.733 -1.495 1.00 84.50 134 ALA A O 1
ATOM 1080 N N . LYS A 1 135 ? -19.673 -13.810 -1.852 1.00 85.06 135 LYS A N 1
ATOM 1081 C CA . LYS A 1 135 ? -20.724 -14.513 -1.107 1.00 85.06 135 LYS A CA 1
ATOM 1082 C C . LYS A 1 135 ? -20.710 -14.182 0.387 1.00 85.06 135 LYS A C 1
ATOM 1084 O O . LYS A 1 135 ? -21.779 -13.974 0.950 1.00 85.06 135 LYS A O 1
ATOM 1089 N N . GLU A 1 136 ? -19.534 -14.122 1.008 1.00 85.12 136 GLU A N 1
ATOM 1090 C CA . GLU A 1 136 ? -19.361 -13.768 2.424 1.00 85.12 136 GLU A CA 1
ATOM 1091 C C . GLU A 1 136 ? -19.939 -12.383 2.735 1.00 85.12 136 GLU A C 1
ATOM 1093 O O . GLU A 1 136 ? -20.656 -12.213 3.716 1.00 85.12 136 GLU A O 1
ATOM 1098 N N . TYR A 1 137 ? -19.724 -11.421 1.837 1.00 84.25 137 TYR A N 1
ATOM 1099 C CA . TYR A 1 137 ? -20.252 -10.062 1.963 1.00 84.25 137 TYR A CA 1
ATOM 1100 C C . TYR A 1 137 ? -21.638 -9.870 1.316 1.00 84.25 137 TYR A C 1
ATOM 1102 O O . TYR A 1 137 ? -22.082 -8.736 1.126 1.00 84.25 137 TYR A O 1
ATOM 1110 N N . GLY A 1 138 ? -22.325 -10.954 0.935 1.00 84.88 138 GLY A N 1
ATOM 1111 C CA . GLY A 1 138 ? -23.686 -10.901 0.389 1.00 84.88 138 GLY A CA 1
ATOM 1112 C C . GLY A 1 138 ? -23.820 -10.155 -0.945 1.00 84.88 138 GLY A C 1
ATOM 1113 O O . GLY A 1 138 ? -24.870 -9.582 -1.228 1.00 84.88 138 GLY A O 1
ATOM 1114 N N . MET A 1 139 ? -22.769 -10.132 -1.767 1.00 89.06 139 MET A N 1
ATOM 1115 C CA . MET A 1 139 ? -22.725 -9.400 -3.034 1.00 89.06 139 MET A CA 1
ATOM 1116 C C . MET A 1 139 ? -22.342 -10.283 -4.228 1.00 89.06 139 MET A C 1
ATOM 1118 O O . MET A 1 139 ? -21.870 -11.410 -4.101 1.00 89.06 139 MET A O 1
ATOM 1122 N N . THR A 1 140 ? -22.536 -9.756 -5.434 1.00 90.12 140 THR A N 1
ATOM 1123 C CA . THR A 1 140 ? -22.043 -10.373 -6.673 1.00 90.12 140 THR A CA 1
ATOM 1124 C C . THR A 1 140 ? -20.558 -10.078 -6.884 1.00 90.12 140 THR A C 1
ATOM 1126 O O . THR A 1 140 ? -20.027 -9.068 -6.418 1.00 90.12 140 THR A O 1
ATOM 1129 N N . VAL A 1 141 ? -19.875 -10.913 -7.671 1.00 86.12 141 VAL A N 1
ATOM 1130 C CA . VAL A 1 141 ? -18.456 -10.704 -8.018 1.00 86.12 141 VAL A CA 1
ATOM 1131 C C . VAL A 1 141 ? -18.240 -9.362 -8.736 1.00 86.12 141 VAL A C 1
ATOM 1133 O O . VAL A 1 141 ? -17.260 -8.663 -8.489 1.00 86.12 141 VAL A O 1
ATOM 1136 N N . SER A 1 142 ? -19.185 -8.942 -9.581 1.00 85.88 142 SER A N 1
ATOM 1137 C CA . SER A 1 142 ? -19.129 -7.638 -10.249 1.00 85.88 142 SER A CA 1
ATOM 1138 C C . SER A 1 142 ? -19.248 -6.466 -9.268 1.00 85.88 142 SER A C 1
ATOM 1140 O O . SER A 1 142 ? -18.558 -5.460 -9.439 1.00 85.88 142 SER A O 1
ATOM 1142 N N . GLN A 1 143 ? -20.091 -6.580 -8.235 1.00 84.81 143 GLN A N 1
ATOM 1143 C CA . GLN A 1 143 ? -20.182 -5.579 -7.164 1.00 84.81 143 GLN A CA 1
ATOM 1144 C C . GLN A 1 143 ? -18.898 -5.535 -6.335 1.00 84.81 143 GLN A C 1
ATOM 1146 O O . GLN A 1 143 ? -18.411 -4.440 -6.059 1.00 84.81 143 GLN A O 1
ATOM 1151 N N . LEU A 1 144 ? -18.308 -6.695 -6.027 1.00 85.69 144 LEU A N 1
ATOM 1152 C CA . LEU A 1 144 ? -17.017 -6.785 -5.345 1.00 85.69 144 LEU A CA 1
ATOM 1153 C C . LEU A 1 144 ? -15.930 -6.033 -6.122 1.00 85.69 144 LEU A C 1
ATOM 1155 O O . LEU A 1 144 ? -15.278 -5.151 -5.566 1.00 85.69 144 LEU A O 1
ATOM 1159 N N . TYR A 1 145 ? -15.774 -6.306 -7.422 1.00 85.06 145 TYR A N 1
ATOM 1160 C CA . TYR A 1 145 ? -14.785 -5.601 -8.245 1.00 85.06 145 TYR A CA 1
ATOM 1161 C C . TYR A 1 145 ? -15.024 -4.092 -8.293 1.00 85.06 145 TYR A C 1
ATOM 1163 O O . TYR A 1 145 ? -14.068 -3.325 -8.173 1.00 85.06 145 TYR A O 1
ATOM 1171 N N . LYS A 1 146 ? -16.282 -3.649 -8.431 1.00 85.38 146 LYS A N 1
ATOM 1172 C CA . LYS A 1 146 ? -16.622 -2.219 -8.396 1.00 85.38 146 LYS A CA 1
ATOM 1173 C C . LYS A 1 146 ? -16.266 -1.590 -7.052 1.00 85.38 146 LYS A C 1
ATOM 1175 O O . LYS A 1 146 ? -15.638 -0.538 -7.043 1.00 85.38 146 LYS A O 1
ATOM 1180 N N . ARG A 1 147 ? -16.601 -2.242 -5.934 1.00 84.25 147 ARG A N 1
ATOM 1181 C CA . ARG A 1 147 ? -16.319 -1.735 -4.585 1.00 84.25 147 ARG A CA 1
ATOM 1182 C C . ARG A 1 147 ? -14.812 -1.626 -4.355 1.00 84.25 147 ARG A C 1
ATOM 1184 O O . ARG A 1 147 ? -14.341 -0.550 -4.009 1.00 84.25 147 ARG A O 1
ATOM 1191 N N . ILE A 1 148 ? -14.040 -2.659 -4.694 1.00 85.19 148 ILE A N 1
ATOM 1192 C CA . ILE A 1 148 ? -12.567 -2.630 -4.631 1.00 85.19 148 ILE A CA 1
ATOM 1193 C C . ILE A 1 148 ? -11.982 -1.532 -5.525 1.00 85.19 148 ILE A C 1
ATOM 1195 O O . ILE A 1 148 ? -11.070 -0.815 -5.115 1.00 85.19 148 ILE A O 1
ATOM 1199 N N . GLN A 1 149 ? -12.512 -1.355 -6.737 1.00 81.69 149 GLN A N 1
ATOM 1200 C CA . GLN A 1 149 ? -12.082 -0.281 -7.628 1.00 81.69 149 GLN A CA 1
ATOM 1201 C C . GLN A 1 149 ? -12.378 1.103 -7.030 1.00 81.69 149 GLN A C 1
ATOM 1203 O O . GLN A 1 149 ? -11.513 1.973 -7.088 1.00 81.69 149 GLN A O 1
ATOM 1208 N N . THR A 1 150 ? -13.545 1.310 -6.416 1.00 81.75 150 THR A N 1
ATOM 1209 C CA . THR A 1 150 ? -13.888 2.560 -5.721 1.00 81.75 150 THR A CA 1
ATOM 1210 C C . THR A 1 150 ? -12.969 2.817 -4.530 1.00 81.75 150 THR A C 1
ATOM 1212 O O . THR A 1 150 ? -12.476 3.935 -4.396 1.00 81.75 150 THR A O 1
ATOM 1215 N N . LEU A 1 151 ? -12.685 1.803 -3.706 1.00 83.25 151 LEU A N 1
ATOM 1216 C CA . LEU A 1 151 ? -11.767 1.929 -2.568 1.00 83.25 151 LEU A CA 1
ATOM 1217 C C . LEU A 1 151 ? -10.359 2.317 -3.031 1.00 83.25 151 LEU A C 1
ATOM 1219 O O . LEU A 1 151 ? -9.787 3.279 -2.528 1.00 83.25 151 LEU A O 1
ATOM 1223 N N . ARG A 1 152 ? -9.841 1.658 -4.074 1.00 77.56 152 ARG A N 1
ATOM 1224 C CA . ARG A 1 152 ? -8.557 2.025 -4.692 1.00 77.56 152 ARG A CA 1
ATOM 1225 C C . ARG A 1 152 ? -8.559 3.455 -5.221 1.00 77.56 152 ARG A C 1
ATOM 1227 O O . ARG A 1 152 ? -7.596 4.177 -5.009 1.00 77.56 152 ARG A O 1
ATOM 1234 N N . LEU A 1 153 ? -9.633 3.884 -5.888 1.00 77.19 153 LEU A N 1
ATOM 1235 C CA . LEU A 1 153 ? -9.745 5.256 -6.387 1.00 77.19 153 LEU A CA 1
ATOM 1236 C C . LEU A 1 153 ? -9.784 6.285 -5.252 1.00 77.19 153 LEU A C 1
ATOM 1238 O O . LEU A 1 153 ? -9.231 7.367 -5.415 1.00 77.19 153 LEU A O 1
ATOM 1242 N N . ARG A 1 154 ? -10.397 5.966 -4.106 1.00 78.12 154 ARG A N 1
ATOM 1243 C CA . ARG A 1 154 ? -10.351 6.833 -2.918 1.00 78.12 154 ARG A CA 1
ATOM 1244 C C . ARG A 1 154 ? -8.935 6.946 -2.355 1.00 78.12 154 ARG A C 1
ATOM 1246 O O . ARG A 1 154 ? -8.530 8.052 -2.030 1.00 78.12 154 ARG A O 1
ATOM 1253 N N . LEU A 1 155 ? -8.176 5.849 -2.330 1.00 74.12 155 LEU A N 1
ATOM 1254 C CA . LEU A 1 155 ? -6.761 5.861 -1.933 1.00 74.12 155 LEU A CA 1
ATOM 1255 C C . LEU A 1 155 ? -5.879 6.629 -2.938 1.00 74.12 155 LEU A C 1
ATOM 1257 O O . LEU A 1 155 ? -4.943 7.322 -2.541 1.00 74.12 155 LEU A O 1
ATOM 1261 N N . MET A 1 156 ? -6.200 6.542 -4.236 1.00 68.56 156 MET A N 1
ATOM 1262 C CA . MET A 1 156 ? -5.505 7.251 -5.321 1.00 68.56 156 MET A CA 1
ATOM 1263 C C . MET A 1 156 ? -5.821 8.743 -5.380 1.00 68.56 156 MET A C 1
ATOM 1265 O O . MET A 1 156 ? -4.992 9.525 -5.843 1.00 68.56 156 MET A O 1
ATOM 1269 N N . ARG A 1 157 ? -7.021 9.161 -4.969 1.00 69.62 157 ARG A N 1
ATOM 1270 C CA . ARG A 1 157 ? -7.369 10.579 -4.933 1.00 69.62 157 ARG A CA 1
ATOM 1271 C C . ARG A 1 157 ? -6.475 11.251 -3.899 1.00 69.62 157 ARG A C 1
ATOM 1273 O O . ARG A 1 157 ? -6.595 10.993 -2.705 1.00 69.62 157 ARG A O 1
ATOM 1280 N N . ARG A 1 158 ? -5.590 12.140 -4.364 1.00 50.47 158 ARG A N 1
ATOM 1281 C CA . ARG A 1 158 ? -5.006 13.193 -3.529 1.00 50.47 158 ARG A CA 1
ATOM 1282 C C . ARG A 1 158 ? -6.195 13.858 -2.851 1.00 50.47 158 ARG A C 1
ATOM 1284 O O . ARG A 1 158 ? -7.005 14.474 -3.543 1.00 50.47 158 ARG A O 1
ATOM 1291 N N . GLN A 1 159 ? -6.384 13.629 -1.553 1.00 47.62 159 GLN A N 1
ATOM 1292 C CA . GLN A 1 159 ? -7.374 14.424 -0.854 1.00 47.62 159 GLN A CA 1
ATOM 1293 C C . GLN A 1 159 ? -6.812 15.840 -0.924 1.00 47.62 159 GLN A C 1
ATOM 1295 O O . GLN A 1 159 ? -5.651 16.028 -0.544 1.00 47.62 159 GLN A O 1
ATOM 1300 N N . PRO A 1 160 ? -7.524 16.804 -1.533 1.00 37.03 160 PRO A N 1
ATOM 1301 C CA . PRO A 1 160 ? -7.112 18.181 -1.375 1.00 37.03 160 PRO A CA 1
ATOM 1302 C C . PRO A 1 160 ? -7.057 18.405 0.134 1.00 37.03 160 PRO A C 1
ATOM 1304 O O . PRO A 1 160 ? -8.042 18.150 0.831 1.00 37.03 160 PRO A O 1
ATOM 1307 N N . ALA A 1 161 ? -5.873 18.775 0.630 1.00 37.91 161 ALA A N 1
ATOM 1308 C CA . ALA A 1 161 ? -5.740 19.326 1.965 1.00 37.91 161 ALA A CA 1
ATOM 1309 C C . ALA A 1 161 ? -6.867 20.346 2.127 1.00 37.91 161 ALA A C 1
ATOM 1311 O O . ALA A 1 161 ? -7.117 21.133 1.217 1.00 37.91 161 ALA A O 1
ATOM 1312 N N . GLU A 1 162 ? -7.606 20.226 3.218 1.00 37.22 162 GLU A N 1
ATOM 1313 C CA . GLU A 1 162 ? -8.848 20.933 3.490 1.00 37.22 162 GLU A CA 1
ATOM 1314 C C . GLU A 1 162 ? -8.840 22.398 3.030 1.00 37.22 162 GLU A C 1
ATOM 1316 O O . GLU A 1 162 ? -8.446 23.306 3.754 1.00 37.22 162 GLU A O 1
ATOM 1321 N N . GLU A 1 163 ? -9.428 22.652 1.863 1.00 36.59 163 GLU A N 1
ATOM 1322 C CA . GLU A 1 163 ? -9.927 23.978 1.483 1.00 36.59 163 GLU A CA 1
ATOM 1323 C C . GLU A 1 163 ? -11.185 24.352 2.307 1.00 36.59 163 GLU A C 1
ATOM 1325 O O . GLU A 1 163 ? -11.763 25.421 2.160 1.00 36.59 163 GLU A O 1
ATOM 1330 N N . SER A 1 164 ? -11.597 23.499 3.255 1.00 38.88 164 SER A N 1
ATOM 1331 C CA . SER A 1 164 ? -12.790 23.684 4.086 1.00 38.88 164 SER A CA 1
ATOM 1332 C C . SER A 1 164 ? -12.551 24.426 5.416 1.00 38.88 164 SER A C 1
ATOM 1334 O O . SER A 1 164 ? -13.503 24.569 6.186 1.00 38.88 164 SER A O 1
ATOM 1336 N N . ALA A 1 165 ? -11.338 24.920 5.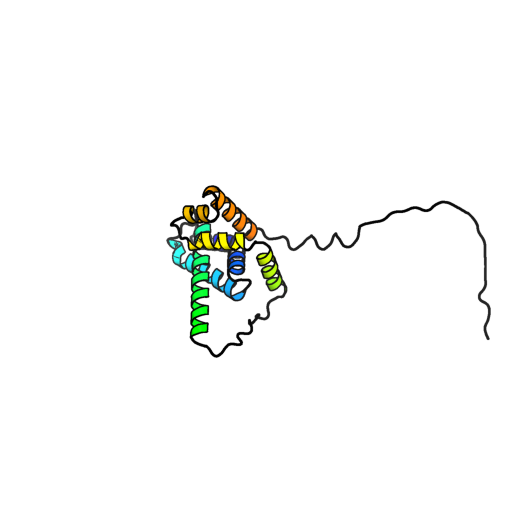705 1.00 42.78 165 ALA A N 1
ATOM 1337 C CA . ALA A 1 165 ? -11.040 25.615 6.969 1.00 42.78 165 ALA A CA 1
ATOM 1338 C C . ALA A 1 165 ? -10.987 27.158 6.884 1.00 42.78 165 ALA A C 1
ATOM 1340 O O . ALA A 1 165 ? -10.910 27.807 7.925 1.00 42.78 165 ALA A O 1
ATOM 1341 N N . ARG A 1 166 ? -11.058 27.780 5.693 1.00 38.59 166 ARG A N 1
ATOM 1342 C CA . ARG A 1 166 ? -10.980 29.257 5.563 1.00 38.59 166 ARG A CA 1
ATOM 1343 C C . ARG A 1 166 ? -12.298 29.994 5.315 1.00 38.59 166 ARG A C 1
ATOM 1345 O O . ARG A 1 166 ? -12.326 31.200 5.517 1.00 38.59 166 ARG A O 1
ATOM 1352 N N . GLU A 1 167 ? -13.400 29.318 4.988 1.00 41.53 167 GLU A N 1
ATOM 1353 C CA . GLU A 1 167 ? -14.654 30.016 4.628 1.00 41.53 167 GLU A CA 1
ATOM 1354 C C . GLU A 1 167 ? -15.825 29.858 5.612 1.00 41.53 167 GLU A C 1
ATOM 1356 O O . GLU A 1 167 ? -16.923 30.336 5.342 1.00 41.53 167 GLU A O 1
ATOM 1361 N N . LYS A 1 168 ? -15.630 29.251 6.792 1.00 43.75 168 LYS A N 1
ATOM 1362 C CA . LYS A 1 168 ? -16.714 29.120 7.794 1.00 43.75 168 LYS A CA 1
ATOM 1363 C C . LYS A 1 168 ? -16.440 29.735 9.164 1.00 43.75 168 LYS A C 1
ATOM 1365 O O . LYS A 1 168 ? -17.168 29.441 10.106 1.00 43.75 168 LYS A O 1
ATOM 1370 N N . ASN A 1 169 ? -15.479 30.651 9.270 1.00 44.44 169 ASN A N 1
ATOM 1371 C CA . ASN A 1 169 ? -15.402 31.555 10.419 1.00 44.44 169 ASN A CA 1
ATOM 1372 C C . ASN A 1 169 ? -15.468 33.004 9.934 1.00 44.44 169 ASN A C 1
ATOM 1374 O O . ASN A 1 169 ? -14.452 33.675 9.787 1.00 44.44 169 ASN A O 1
ATOM 1378 N N . GLY A 1 170 ? -16.676 33.452 9.592 1.00 40.88 170 GLY A N 1
ATOM 1379 C CA . GLY A 1 170 ? -16.865 34.833 9.170 1.00 40.88 170 GLY A CA 1
ATOM 1380 C C . GLY A 1 170 ? -18.145 35.178 8.428 1.00 40.88 170 GLY A C 1
ATOM 1381 O O . GLY A 1 170 ? -18.201 36.287 7.925 1.00 40.88 170 GLY A O 1
ATOM 1382 N N . ASN A 1 171 ? -19.161 34.313 8.323 1.00 44.22 171 ASN A N 1
ATOM 1383 C CA . ASN A 1 171 ? -20.497 34.820 8.004 1.00 44.22 171 ASN A CA 1
ATOM 1384 C C . ASN A 1 171 ? -21.609 33.808 8.301 1.00 44.22 171 ASN A C 1
ATOM 1386 O O . ASN A 1 171 ? -21.873 32.910 7.504 1.00 44.22 171 ASN A O 1
ATOM 1390 N N . CYS A 1 172 ? -22.303 33.982 9.423 1.00 32.84 172 CYS A N 1
ATOM 1391 C CA . CYS A 1 172 ? -23.725 33.673 9.472 1.00 32.84 172 CYS A C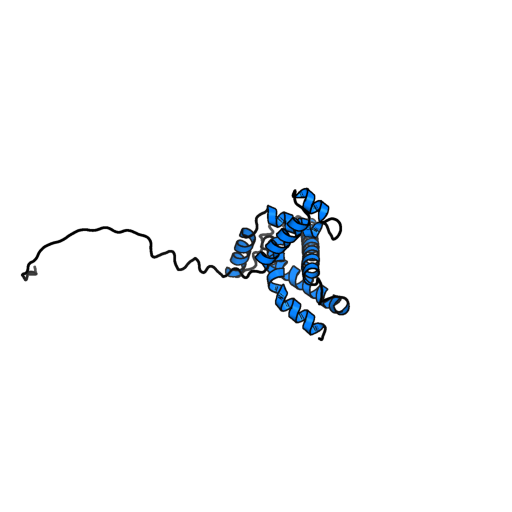A 1
ATOM 1392 C C . CYS A 1 172 ? -24.404 34.467 10.587 1.00 32.84 172 CYS A C 1
ATOM 1394 O O . CYS A 1 172 ? -24.289 34.119 11.757 1.00 32.84 172 CYS A O 1
ATOM 1396 N N . ALA A 1 173 ? -25.159 35.469 10.134 1.00 36.91 173 ALA A N 1
ATOM 1397 C CA . ALA A 1 173 ? -26.402 35.964 10.712 1.00 36.91 173 ALA A CA 1
ATOM 1398 C C . ALA A 1 173 ? -26.290 36.728 12.053 1.00 36.91 173 ALA A C 1
ATOM 1400 O O . ALA A 1 173 ? -25.593 36.344 12.974 1.00 36.91 173 ALA A O 1
ATOM 1401 N N . ASN A 1 174 ? -27.019 37.818 12.266 1.00 36.88 174 ASN A N 1
ATOM 1402 C CA . ASN A 1 174 ? -28.373 38.020 11.784 1.00 36.88 174 ASN A CA 1
ATOM 1403 C C . ASN A 1 174 ? -28.771 39.498 11.810 1.00 36.88 174 ASN A C 1
ATOM 1405 O O . ASN A 1 174 ? -28.423 40.244 12.725 1.00 36.88 174 ASN A O 1
ATOM 1409 N N . ASP A 1 175 ? -29.582 39.843 10.819 1.00 39.78 175 ASP A N 1
ATOM 1410 C CA . ASP A 1 175 ? -30.436 41.014 10.747 1.00 39.78 175 ASP A CA 1
ATOM 1411 C C . ASP A 1 175 ? -31.180 41.300 12.064 1.00 39.78 175 ASP A C 1
ATOM 1413 O O . ASP A 1 175 ? -31.763 40.398 12.682 1.00 39.78 175 ASP A O 1
ATOM 1417 N N . ARG A 1 176 ? -31.313 42.589 12.402 1.00 38.81 176 ARG A N 1
ATOM 1418 C CA . ARG A 1 176 ? -32.590 43.317 12.243 1.00 38.81 176 ARG A CA 1
ATOM 1419 C C . ARG A 1 176 ? -32.527 44.736 12.825 1.00 38.81 176 ARG A C 1
ATOM 1421 O O . ARG A 1 176 ? -32.402 44.926 14.025 1.00 38.81 176 ARG A O 1
ATOM 1428 N N . ASN A 1 177 ? -32.722 45.697 11.922 1.00 37.72 177 ASN A N 1
ATOM 1429 C CA . ASN A 1 177 ? -33.793 46.698 11.954 1.00 37.72 177 ASN A CA 1
ATOM 1430 C C . ASN A 1 177 ? -34.040 47.481 13.260 1.00 37.72 177 ASN A C 1
ATOM 1432 O O . ASN A 1 177 ? -34.589 46.919 14.195 1.00 37.72 177 ASN A O 1
ATOM 1436 N N . LEU A 1 178 ? -33.779 48.794 13.220 1.00 40.34 178 LEU A N 1
ATOM 1437 C CA . LEU A 1 178 ? -34.505 49.920 13.848 1.00 40.34 178 LEU A CA 1
ATOM 1438 C C . LEU A 1 178 ? -33.853 51.181 13.226 1.00 40.34 178 LEU A C 1
ATOM 1440 O O . LEU A 1 178 ? -32.648 51.355 13.326 1.00 40.34 178 LEU A O 1
ATOM 1444 N N . GLY A 1 179 ? -34.490 52.024 12.415 1.00 34.84 179 GLY A N 1
ATOM 1445 C CA . GLY A 1 179 ? -35.724 52.747 12.688 1.00 34.84 179 GLY A CA 1
ATOM 1446 C C . GLY A 1 179 ? -35.392 54.234 12.895 1.00 34.84 179 GLY A C 1
ATOM 1447 O O . GLY A 1 179 ? -34.932 54.608 13.959 1.00 34.84 179 GLY A O 1
ATOM 1448 N N . ARG A 1 180 ? -35.605 55.047 11.847 1.00 34.72 180 ARG A N 1
ATOM 1449 C CA . ARG A 1 180 ? -35.891 56.504 11.822 1.00 34.72 180 ARG A CA 1
ATOM 1450 C C . ARG A 1 180 ? -35.546 57.375 13.056 1.00 34.72 180 ARG A C 1
ATOM 1452 O O . ARG A 1 180 ? -36.176 57.234 14.095 1.00 34.72 180 ARG A O 1
ATOM 1459 N N . GLY A 1 181 ? -34.889 58.511 12.783 1.00 32.34 181 GLY A N 1
ATOM 1460 C CA . GLY A 1 181 ? -35.420 59.825 13.192 1.00 32.34 181 GLY A CA 1
ATOM 1461 C C . GLY A 1 181 ? -34.470 60.795 13.909 1.00 32.34 181 GLY A C 1
ATOM 1462 O O . GLY A 1 181 ? -33.819 60.425 14.871 1.00 32.34 181 GLY A O 1
ATOM 1463 N N . GLY A 1 182 ? -34.514 62.067 13.477 1.00 35.38 182 GLY A N 1
ATOM 1464 C CA . GLY A 1 182 ? -34.145 63.268 14.257 1.00 35.38 182 GLY A CA 1
ATOM 1465 C C . GLY A 1 182 ? -32.655 63.628 14.221 1.00 35.38 182 GLY A C 1
ATOM 1466 O O . GLY A 1 182 ? -31.840 62.891 14.740 1.00 35.38 182 GLY A O 1
ATOM 1467 N N . LYS A 1 183 ? -32.202 64.640 13.471 1.00 39.41 183 LYS A N 1
ATOM 1468 C CA . LYS A 1 183 ? -32.304 66.099 13.706 1.00 39.41 183 LYS A CA 1
ATOM 1469 C C . LYS A 1 183 ? -31.574 66.606 14.966 1.00 39.41 183 LYS A C 1
ATOM 1471 O O . LYS A 1 183 ? -31.916 66.201 16.068 1.00 39.41 183 LYS A O 1
ATOM 1476 N N . ASN A 1 184 ? -30.761 67.644 14.716 1.00 35.09 184 ASN A N 1
ATOM 1477 C CA . ASN A 1 184 ? -30.264 68.717 15.601 1.00 35.09 184 ASN A CA 1
ATOM 1478 C C . ASN A 1 184 ? -28.963 68.385 16.360 1.00 35.09 184 ASN A C 1
ATOM 1480 O O . ASN A 1 184 ? -28.896 67.376 17.041 1.00 35.09 184 ASN A O 1
ATOM 1484 N N . ALA A 1 185 ? -27.834 69.059 16.108 1.00 36.72 185 ALA A N 1
ATOM 1485 C CA . ALA A 1 185 ? -27.475 70.480 16.280 1.00 36.72 185 ALA A CA 1
ATOM 1486 C C . ALA A 1 185 ? -26.834 70.753 17.652 1.00 36.72 185 ALA A C 1
ATOM 1488 O O . ALA A 1 185 ? -27.289 70.223 18.660 1.00 36.72 185 ALA A O 1
ATOM 1489 N N . THR A 1 186 ? -25.854 71.670 17.619 1.00 42.53 186 THR A N 1
ATOM 1490 C CA . THR A 1 186 ? -25.313 72.501 18.719 1.00 42.53 186 THR A CA 1
ATOM 1491 C C . THR A 1 186 ? -24.490 71.772 19.790 1.00 42.53 186 THR A C 1
ATOM 1493 O O . THR A 1 186 ? -24.957 70.839 20.421 1.00 42.53 186 THR A O 1
ATOM 1496 N N . GLU A 1 187 ? -23.196 72.116 19.893 1.00 40.25 187 GLU A N 1
ATOM 1497 C CA . GLU A 1 187 ? -22.631 72.932 21.000 1.00 40.25 187 GLU A CA 1
ATOM 1498 C C . GLU A 1 187 ? -22.166 72.023 22.151 1.00 40.25 187 GLU A C 1
ATOM 1500 O O . GLU A 1 187 ? -22.694 70.941 22.333 1.00 40.25 187 GLU A O 1
ATOM 1505 N N . ASN A 1 188 ? -21.199 72.317 23.005 1.00 40.03 188 ASN A N 1
ATOM 1506 C CA . ASN A 1 188 ? -20.160 73.323 23.158 1.00 40.03 188 ASN A CA 1
ATOM 1507 C C . ASN A 1 188 ? -19.363 72.834 24.395 1.00 40.03 188 ASN A C 1
ATOM 1509 O O . ASN A 1 188 ? -19.911 72.130 25.239 1.00 40.03 188 ASN A O 1
ATOM 1513 N N . SER A 1 189 ? -18.083 73.191 24.465 1.00 39.66 189 SER A N 1
ATOM 1514 C CA . SER A 1 189 ? -17.280 73.441 25.674 1.00 39.66 189 SER A CA 1
ATOM 1515 C C . SER A 1 189 ? -17.744 72.869 27.031 1.00 39.66 189 SER A C 1
ATOM 1517 O O . SER A 1 189 ? -18.726 73.364 27.570 1.00 39.66 189 SER A O 1
ATOM 1519 N N . PHE A 1 190 ? -16.964 71.965 27.649 1.00 41.62 190 PHE A N 1
ATOM 1520 C CA . PHE A 1 190 ? -16.572 72.085 29.070 1.00 41.62 190 PHE A CA 1
ATOM 1521 C C . PHE A 1 190 ? -15.569 70.987 29.489 1.00 41.62 190 PHE A C 1
ATOM 1523 O O . PHE A 1 190 ? -15.936 69.833 29.689 1.00 41.62 190 PHE A O 1
ATOM 1530 N N . MET A 1 191 ? -14.301 71.346 29.686 1.00 45.31 191 MET A N 1
ATOM 1531 C CA . MET A 1 191 ? -13.458 70.721 30.713 1.00 45.31 191 MET A CA 1
ATOM 1532 C C . MET A 1 191 ? -12.655 71.846 31.353 1.00 45.31 191 MET A C 1
ATOM 1534 O O . MET A 1 191 ? -11.627 72.278 30.834 1.00 45.31 191 MET A O 1
ATOM 1538 N N . GLY A 1 192 ? -13.216 72.374 32.437 1.00 43.19 192 GLY A N 1
ATOM 1539 C CA . GLY A 1 192 ? -12.514 73.216 33.386 1.00 43.19 192 GLY A CA 1
ATOM 1540 C C . GLY A 1 192 ? -11.967 72.385 34.550 1.00 43.19 192 GLY A C 1
ATOM 1541 O O . GLY A 1 192 ? -12.612 71.435 34.988 1.00 43.19 192 GLY A O 1
ATOM 1542 N N . GLU A 1 193 ? -10.791 72.829 34.996 1.00 47.84 193 GLU A N 1
ATOM 1543 C CA . GLU A 1 193 ? -10.293 72.924 36.380 1.00 47.84 193 GLU A CA 1
ATOM 1544 C C . GLU A 1 193 ? -9.895 71.626 37.109 1.00 47.84 193 GLU A C 1
ATOM 1546 O O . GLU A 1 193 ? -10.705 70.736 37.340 1.00 47.84 193 GLU A O 1
ATOM 1551 N N . THR A 1 194 ? -8.604 71.360 37.360 1.00 41.34 194 THR A N 1
ATOM 1552 C CA . THR A 1 194 ? -7.668 71.960 38.352 1.00 41.34 194 THR A CA 1
ATOM 1553 C C . THR A 1 194 ? -8.192 72.011 39.785 1.00 41.34 194 THR A C 1
ATOM 1555 O O . THR A 1 194 ? -9.085 72.792 40.102 1.00 41.34 194 THR A O 1
ATOM 1558 N N . GLN A 1 195 ? -7.523 71.248 40.652 1.00 61.47 195 GLN A N 1
ATOM 1559 C CA . GLN A 1 195 ? -7.190 71.651 42.018 1.00 61.47 195 GLN A CA 1
ATOM 1560 C C . GLN A 1 195 ? -5.685 71.896 42.090 1.00 61.47 195 GLN A C 1
ATOM 1562 O O . GLN A 1 195 ? -4.955 71.183 41.360 1.00 61.47 195 GLN A O 1
#

Foldseek 3Di:
DDLVVLLVVCCVQCLQLQLLVLLLLVLNPNVRSNVLSVVLSVVCVVCSVVDDSVDVVVVSSNLSSLVSSVVVVVVVVVVCVVCVPPPPPPVPPPVDDPVSSVVSVVSNVVDDPVLVVLLNCVSVVPPPPCPVSCVVVPHDSVVSVVSNVVNSVSSSDPPPPDPPPPPPPDDDDDDDDDDDDDDDDDYDDDDDDDD

Sequence (195 aa):
MDKDTQCNAVAEQYYQPLYRYCLLQLGGDLSAADDCVQETFLRMLEKKDTLDFSGNIRSWLYSTAYRVIKEHRLQKRRDLELCPDDQDVELVAAEQDSASAEEARRLLSTLSDEEYRLLEAYYDSGHGSKTAVAKEYGMTVSQLYKRIQTLRLRLMRRQPAEESAREKNGNCANDRNLGRGGKNATENSFMGETQ

Secondary structure (DSSP, 8-state):
--HHHHHHHHHHHHHHHHHHHHHHHTTT-HHHHHHHHHHHHHHHHHTTTT--SSSSHHHHHHHHHHHHHHHHHHHHHHHHHH-TT---------S--HHHHHHHHHHHHHS-HHHHHHHHHHHHTTTT-HHHHHHHTT--HHHHHHHHHHHHHHHHS-----TTSSSSSS-------------------------

Radius of gyration: 28.87 Å; chains: 1; bounding box: 50×92×66 Å